Protein AF-A0A6J4VED9-F1 (afdb_monomer)

Foldseek 3Di:
DEEEEEEEAVCVVVVVDDQVVVVVVCVVCQQQQYHHPYYHYDYLDLVRLLVVVLVRLVVGQEYEYEALQALDPSSCNQVSVCVNQVWDKDADPVLVVVLQVVQVVVVHGDDPSLSSLRIDTPQWDWQDQPPDSHTWTWGDDVRHTYTYWYNPNVRSVCSVVPPVVVVCVVPDQHWAKDKDKDFDPPDDQVRLPVLLPPLCVDPAQHWDWDDDPRGIITMTMGTHSDNVRRVVRRVVSVVVSVVSRD

Radius of gyration: 21.06 Å; Cα contacts (8 Å, |Δi|>4): 491; chains: 1; bounding box: 46×34×62 Å

Mean predicted aligned error: 5.2 Å

Secondary structure (DSSP, 8-state):
-EEEEEEE-HHHHTTSS--HHHHHHHHHHHHTT-EEEEEEEE-S-HHHHHHHHHHHHHH-SEEEEES--SSSSS--HHHHHHHHHT---EE-HHHHHHHHHHHHTTT-PPPGGGGGGGEE-TTEEEE--TTSS--EEEEEETTEEEEEE-SSHHHHHHHIIIIIHHHHHHHS---EEEEEEEEESS--HHHHHHHHGGGTT-SSSEEEEEEETTEEEEEEEEEESSHHHHHHHHHHHHHHHHHHH-

Nearest PDB structures (foldseek):
  4cta-assembly1_A  TM=9.111E-01  e=9.343E-28  Thermus thermophilus HB8
  4uux-assembly1_B  TM=7.954E-01  e=1.581E-26  Thermus thermophilus HB8
  4cta-assembly1_B  TM=7.985E-01  e=1.902E-26  Thermus thermophilus HB8
  4uoc-assembly1_B  TM=8.279E-01  e=2.769E-24  Thermus thermophilus HB8
  8ron-assembly1_A  TM=7.888E-01  e=8.853E-17  Homo sapiens

pLDDT: mean 94.64, std 4.92, range [63.22, 98.75]

Organism: NCBI:txid1645740

InterPro domains:
  IPR001453 MoaB/Mog domain [PF00994] (5-169)
  IPR001453 MoaB/Mog domain [SM00852] (4-170)
  IPR001453 MoaB/Mog domain [TIGR00177] (1-162)
  IPR001453 MoaB/Mog domain [cd00885] (2-169)
  IPR036425 MoaB/Mog-like domain superfamily [G3DSA:3.40.980.10] (1-172)
  IPR036425 MoaB/Mog-like domain superfamily [SSF53218] (1-200)
  IPR041424 CinA, KH domain [PF18146] (181-239)
  IPR050101 Competence-damage inducible protein CinA [PTHR13939] (1-236)

Structure (mmCIF, N/CA/C/O backbone):
data_AF-A0A6J4VED9-F1
#
_entry.id   AF-A0A6J4VED9-F1
#
loop_
_atom_site.group_PDB
_atom_site.id
_atom_site.type_symbol
_atom_site.label_atom_id
_atom_site.label_alt_id
_atom_site.label_comp_id
_atom_site.label_asym_id
_atom_site.label_entity_id
_atom_site.label_seq_id
_atom_site.pdbx_PDB_ins_code
_atom_site.Cartn_x
_atom_site.Cartn_y
_atom_site.Cartn_z
_atom_site.occupancy
_atom_site.B_iso_or_equiv
_atom_site.auth_seq_id
_atom_site.auth_comp_id
_atom_site.auth_asym_id
_atom_site.auth_atom_id
_atom_site.pdbx_PDB_model_num
ATOM 1 N N . MET A 1 1 ? -15.381 -0.908 1.366 1.00 87.38 1 MET A N 1
ATOM 2 C CA . MET A 1 1 ? -14.257 -1.296 0.501 1.00 87.38 1 MET A CA 1
ATOM 3 C C . MET A 1 1 ? -13.221 -2.008 1.342 1.00 87.38 1 MET A C 1
ATOM 5 O O . MET A 1 1 ? -12.878 -1.489 2.404 1.00 87.38 1 MET A O 1
ATOM 9 N N . ARG A 1 2 ? -12.737 -3.143 0.846 1.00 92.19 2 ARG A N 1
ATOM 10 C CA . ARG A 1 2 ? -11.614 -3.902 1.399 1.00 92.19 2 ARG A CA 1
ATOM 11 C C . ARG A 1 2 ? -10.384 -3.716 0.515 1.00 92.19 2 ARG A C 1
ATOM 13 O O . ARG A 1 2 ? -10.502 -3.758 -0.709 1.00 92.19 2 ARG A O 1
ATOM 20 N N . ALA A 1 3 ? -9.228 -3.532 1.135 1.00 96.50 3 ALA A N 1
ATOM 21 C CA . ALA A 1 3 ? -7.941 -3.393 0.478 1.00 96.50 3 ALA A CA 1
ATOM 22 C C . ALA A 1 3 ? -6.962 -4.489 0.911 1.00 96.50 3 ALA A C 1
ATOM 24 O O . ALA A 1 3 ? -6.989 -4.932 2.059 1.00 96.50 3 ALA A O 1
ATOM 25 N N . HIS A 1 4 ? -6.062 -4.871 0.010 1.00 98.44 4 HIS A N 1
ATOM 26 C CA . HIS A 1 4 ? -4.953 -5.793 0.256 1.00 98.44 4 HIS A CA 1
ATOM 27 C C . HIS A 1 4 ? -3.653 -5.132 -0.197 1.00 98.44 4 HIS A C 1
ATOM 29 O O . HIS A 1 4 ? -3.566 -4.650 -1.325 1.00 98.44 4 HIS A O 1
ATOM 35 N N . VAL A 1 5 ? -2.632 -5.102 0.659 1.00 98.75 5 VAL A N 1
ATOM 36 C CA . VAL A 1 5 ? -1.296 -4.606 0.282 1.00 98.75 5 VAL A CA 1
ATOM 37 C C . VAL A 1 5 ? -0.362 -5.773 -0.038 1.00 98.75 5 VAL A C 1
ATOM 39 O O . VAL A 1 5 ? -0.208 -6.685 0.773 1.00 98.75 5 VAL A O 1
ATOM 42 N N . VAL A 1 6 ? 0.270 -5.743 -1.208 1.00 98.69 6 VAL A N 1
ATOM 43 C CA . VAL A 1 6 ? 1.278 -6.718 -1.640 1.00 98.69 6 VAL A CA 1
ATOM 44 C C . VAL A 1 6 ? 2.629 -6.014 -1.752 1.00 98.69 6 VAL A C 1
ATOM 46 O O . VAL A 1 6 ? 2.875 -5.244 -2.679 1.00 98.69 6 VAL A O 1
ATOM 49 N N . SER A 1 7 ? 3.509 -6.261 -0.793 1.00 98.56 7 SER A N 1
ATOM 50 C CA . SER A 1 7 ? 4.857 -5.701 -0.775 1.00 98.56 7 SER A CA 1
ATOM 51 C C . SER A 1 7 ? 5.810 -6.647 -1.495 1.00 98.56 7 SER A C 1
ATOM 53 O O . SER A 1 7 ? 5.924 -7.818 -1.133 1.00 98.56 7 SER A O 1
ATOM 55 N N . ILE A 1 8 ? 6.461 -6.145 -2.537 1.00 98.44 8 ILE A N 1
ATOM 56 C CA . ILE A 1 8 ? 7.235 -6.936 -3.491 1.00 98.44 8 ILE A CA 1
ATOM 57 C C . ILE A 1 8 ? 8.705 -6.559 -3.351 1.00 98.44 8 ILE A C 1
ATOM 59 O O . ILE A 1 8 ? 9.049 -5.382 -3.470 1.00 98.44 8 ILE A O 1
ATOM 63 N N . GLY A 1 9 ? 9.541 -7.555 -3.076 1.00 97.12 9 GLY A N 1
ATOM 64 C CA . GLY A 1 9 ? 10.989 -7.390 -2.997 1.00 97.12 9 GLY A CA 1
ATOM 65 C C . GLY A 1 9 ? 11.656 -8.520 -2.220 1.00 97.12 9 GLY A C 1
ATOM 66 O O . GLY A 1 9 ? 11.289 -8.849 -1.085 1.00 97.12 9 GLY A O 1
ATOM 67 N N . SER A 1 10 ? 12.669 -9.132 -2.816 1.00 96.38 10 SER A N 1
ATOM 68 C CA . SER A 1 10 ? 13.452 -10.212 -2.210 1.00 96.38 10 SER A CA 1
ATOM 69 C C . SER A 1 10 ? 14.212 -9.749 -0.966 1.00 96.38 10 SER A C 1
ATOM 71 O O . SER A 1 10 ? 14.438 -10.535 -0.047 1.00 96.38 10 SER A O 1
ATOM 73 N N . GLU A 1 11 ? 14.568 -8.471 -0.895 1.00 95.81 11 GLU A N 1
ATOM 74 C CA . GLU A 1 11 ? 15.202 -7.831 0.253 1.00 95.81 11 GLU A CA 1
ATOM 75 C C . GLU A 1 11 ? 14.280 -7.737 1.479 1.00 95.81 11 GLU A C 1
ATOM 77 O O . GLU A 1 11 ? 14.781 -7.756 2.607 1.00 95.81 11 GLU A O 1
ATOM 82 N N . LEU A 1 12 ? 12.953 -7.713 1.281 1.00 96.25 12 LEU A N 1
ATOM 83 C CA . LEU A 1 12 ? 11.977 -7.853 2.369 1.00 96.25 12 LEU A CA 1
ATOM 84 C C . LEU A 1 12 ? 11.997 -9.285 2.909 1.00 96.25 12 LEU A C 1
ATOM 86 O O . LEU A 1 12 ? 12.082 -9.495 4.117 1.00 96.25 12 LEU A O 1
ATOM 90 N N . MET A 1 13 ? 12.013 -10.272 2.008 1.00 96.38 13 MET A N 1
ATOM 91 C CA . MET A 1 13 ? 12.055 -11.695 2.371 1.00 96.38 13 MET A CA 1
ATOM 92 C C . MET A 1 13 ? 13.359 -12.087 3.076 1.00 96.38 13 MET A C 1
ATOM 94 O O . MET A 1 13 ? 13.371 -12.993 3.906 1.00 96.38 13 MET A O 1
ATOM 98 N N . GLN A 1 14 ? 14.454 -11.400 2.752 1.00 95.94 14 GLN A N 1
ATOM 99 C CA . GLN A 1 14 ? 15.766 -11.577 3.380 1.00 95.94 14 GLN A CA 1
ATOM 100 C C . GLN A 1 14 ? 15.915 -10.783 4.688 1.00 95.94 14 GLN A C 1
ATOM 102 O O . GLN A 1 14 ? 16.918 -10.935 5.382 1.00 95.94 14 GLN A O 1
ATOM 107 N N . GLY A 1 15 ? 14.943 -9.932 5.037 1.00 94.38 15 GLY A N 1
ATOM 108 C CA . GLY A 1 15 ? 14.996 -9.089 6.233 1.00 94.38 15 GLY A CA 1
ATOM 109 C C . GLY A 1 15 ? 16.025 -7.956 6.156 1.00 94.38 15 GLY A C 1
ATOM 110 O O . GLY A 1 15 ? 16.389 -7.393 7.186 1.00 94.38 15 GLY A O 1
ATOM 111 N N . HIS A 1 16 ? 16.505 -7.609 4.959 1.00 96.00 16 HIS A N 1
ATOM 112 C CA . HIS A 1 16 ? 17.420 -6.481 4.765 1.00 96.00 16 HIS A CA 1
ATOM 113 C C . HIS A 1 16 ? 16.708 -5.135 4.905 1.00 96.00 16 HIS A C 1
ATOM 115 O O . HIS A 1 16 ? 17.329 -4.149 5.301 1.00 96.00 16 HIS A O 1
ATOM 121 N N . LEU A 1 17 ? 15.412 -5.095 4.586 1.00 94.38 17 LEU A N 1
ATOM 122 C CA . LEU A 1 17 ? 14.571 -3.916 4.730 1.00 94.38 17 LEU A CA 1
ATOM 123 C C . LEU A 1 17 ? 13.329 -4.232 5.560 1.00 94.38 17 LEU A C 1
ATOM 125 O O . LEU A 1 17 ? 12.669 -5.252 5.375 1.00 94.38 17 LEU A O 1
ATOM 129 N N . THR A 1 18 ? 12.974 -3.295 6.434 1.00 96.06 18 THR A N 1
ATOM 130 C CA . THR A 1 18 ? 11.664 -3.271 7.082 1.00 96.06 18 THR A CA 1
ATOM 131 C C . THR A 1 18 ? 10.644 -2.651 6.135 1.00 96.06 18 THR A C 1
ATOM 133 O O . THR A 1 18 ? 10.866 -1.570 5.582 1.00 96.06 18 THR A O 1
ATOM 136 N N . ASP A 1 19 ? 9.485 -3.289 6.007 1.00 97.38 19 ASP A N 1
ATOM 137 C CA . ASP A 1 19 ? 8.390 -2.807 5.169 1.00 97.38 19 ASP A CA 1
ATOM 138 C C . ASP A 1 19 ? 7.634 -1.628 5.803 1.00 97.38 19 ASP A C 1
ATOM 140 O O . ASP A 1 19 ? 6.578 -1.739 6.434 1.00 97.38 19 ASP A O 1
ATOM 144 N N . THR A 1 20 ? 8.216 -0.448 5.629 1.00 97.44 20 THR A N 1
ATOM 145 C CA . THR A 1 20 ? 7.611 0.823 6.044 1.00 97.44 20 THR A CA 1
ATOM 146 C C . THR A 1 20 ? 6.500 1.282 5.096 1.00 97.44 20 THR A C 1
ATOM 148 O O . THR A 1 20 ? 5.634 2.063 5.497 1.00 97.44 20 THR A O 1
ATOM 151 N N . ASN A 1 21 ? 6.479 0.763 3.866 1.00 98.06 21 ASN A N 1
ATOM 152 C CA . ASN A 1 21 ? 5.495 1.096 2.844 1.00 98.06 21 ASN A CA 1
ATOM 153 C C . ASN A 1 21 ? 4.110 0.567 3.209 1.00 98.06 21 ASN A C 1
ATOM 155 O O . ASN A 1 21 ? 3.149 1.341 3.211 1.00 98.06 21 ASN A O 1
ATOM 159 N N . ALA A 1 22 ? 4.010 -0.709 3.591 1.00 98.00 22 ALA A N 1
ATOM 160 C CA . ALA A 1 22 ? 2.752 -1.290 4.048 1.00 98.00 22 ALA A CA 1
ATOM 161 C C . ALA A 1 22 ? 2.218 -0.581 5.298 1.00 98.00 22 ALA A C 1
ATOM 163 O O . ALA A 1 22 ? 1.025 -0.299 5.385 1.00 98.00 22 ALA A O 1
ATOM 164 N N . THR A 1 23 ? 3.106 -0.213 6.230 1.00 96.69 23 THR A N 1
ATOM 165 C CA . THR A 1 23 ? 2.726 0.543 7.435 1.00 96.69 23 THR A CA 1
ATOM 166 C C . THR A 1 23 ? 2.139 1.911 7.081 1.00 96.69 23 THR A C 1
ATOM 168 O O . THR A 1 23 ? 1.092 2.292 7.607 1.00 96.69 23 THR A O 1
ATOM 171 N N . TYR A 1 24 ? 2.780 2.648 6.168 1.00 97.69 24 TYR A N 1
ATOM 172 C CA . TYR A 1 24 ? 2.256 3.922 5.677 1.00 97.69 24 TYR A CA 1
ATOM 173 C C . TYR A 1 24 ? 0.888 3.741 5.009 1.00 97.69 24 TYR A C 1
ATOM 175 O O . TYR A 1 24 ? -0.062 4.442 5.357 1.00 97.69 24 TYR A O 1
ATOM 183 N N . LEU A 1 25 ? 0.762 2.775 4.094 1.00 98.00 25 LEU A N 1
ATOM 184 C CA . LEU A 1 25 ? -0.489 2.514 3.382 1.00 98.00 25 LEU A CA 1
ATOM 185 C C . LEU A 1 25 ? -1.618 2.116 4.332 1.00 98.00 25 LEU A C 1
ATOM 187 O O . LEU A 1 25 ? -2.716 2.639 4.189 1.00 98.00 25 LEU A O 1
ATOM 191 N N . ALA A 1 26 ? -1.354 1.288 5.344 1.00 96.00 26 ALA A N 1
ATOM 192 C CA . ALA A 1 26 ? -2.339 0.936 6.364 1.00 96.00 26 ALA A CA 1
ATOM 193 C C . ALA A 1 26 ? -2.917 2.180 7.055 1.00 96.00 26 ALA A C 1
ATOM 195 O O . ALA A 1 26 ? -4.135 2.329 7.153 1.00 96.00 26 ALA A O 1
ATOM 196 N N . GLN A 1 27 ? -2.055 3.118 7.460 1.00 91.56 27 GLN A N 1
ATOM 197 C CA . GLN A 1 27 ? -2.491 4.378 8.070 1.00 91.56 27 GLN A CA 1
ATOM 198 C C . GLN A 1 27 ? -3.322 5.223 7.100 1.00 91.56 27 GLN A C 1
ATOM 200 O O . GLN A 1 27 ? -4.354 5.774 7.485 1.00 91.56 27 GLN A O 1
ATOM 205 N N . GLN A 1 28 ? -2.888 5.321 5.839 1.00 94.31 28 GLN A N 1
ATOM 206 C CA . GLN A 1 28 ? -3.611 6.093 4.829 1.00 94.31 28 GLN A CA 1
ATOM 207 C C . GLN A 1 28 ? -4.976 5.479 4.505 1.00 94.31 28 GLN A C 1
ATOM 209 O O . GLN A 1 28 ? -5.952 6.210 4.395 1.00 94.31 28 GLN A O 1
ATOM 214 N N . LEU A 1 29 ? -5.065 4.156 4.377 1.00 92.94 29 LEU A N 1
ATOM 215 C CA . LEU A 1 29 ? -6.308 3.446 4.073 1.00 92.94 29 LEU A CA 1
ATOM 216 C C . LEU A 1 29 ? -7.335 3.620 5.193 1.00 92.94 29 LEU A C 1
ATOM 218 O O . LEU A 1 29 ? -8.469 4.019 4.921 1.00 92.94 29 LEU A O 1
ATOM 222 N N . VAL A 1 30 ? -6.916 3.431 6.449 1.00 87.25 30 VAL A N 1
ATOM 223 C CA . VAL A 1 30 ? -7.780 3.643 7.621 1.00 87.25 30 VAL A CA 1
ATOM 224 C C . VAL A 1 30 ? -8.299 5.079 7.660 1.00 87.25 30 VAL A C 1
ATOM 226 O O . VAL A 1 30 ? -9.498 5.283 7.836 1.00 87.25 30 VAL A O 1
ATOM 229 N N . ALA A 1 31 ? -7.437 6.070 7.405 1.00 85.75 31 ALA A N 1
ATOM 230 C CA . ALA A 1 31 ? -7.828 7.481 7.348 1.00 85.75 31 ALA A CA 1
ATOM 231 C C . ALA A 1 31 ? -8.819 7.806 6.214 1.00 85.75 31 ALA A C 1
ATOM 233 O O . ALA A 1 31 ? -9.441 8.865 6.224 1.00 85.75 31 ALA A O 1
ATOM 234 N N . GLN A 1 32 ? -8.965 6.914 5.235 1.00 86.12 32 GLN A N 1
ATOM 235 C CA . GLN A 1 32 ? -9.903 7.035 4.119 1.00 86.12 32 GLN A CA 1
ATOM 236 C C . GLN A 1 32 ? -11.123 6.116 4.274 1.00 86.12 32 GLN A C 1
ATOM 238 O O . GLN A 1 32 ? -11.908 5.986 3.334 1.00 86.12 32 GLN A O 1
ATOM 243 N N . GLY A 1 33 ? -11.281 5.462 5.432 1.00 84.69 33 GLY A N 1
ATOM 244 C CA . GLY A 1 33 ? -12.371 4.521 5.688 1.00 84.69 33 GLY A CA 1
ATOM 245 C C . GLY A 1 33 ? -12.317 3.273 4.803 1.00 84.69 33 GLY A C 1
ATOM 246 O O . GLY A 1 33 ? -13.359 2.676 4.513 1.00 84.69 33 GLY A O 1
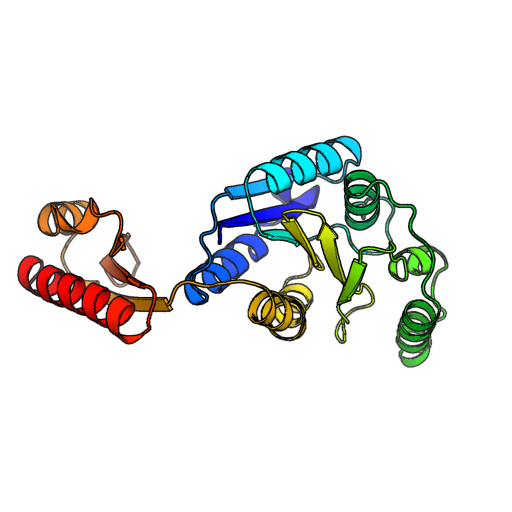ATOM 247 N N . ILE A 1 34 ? -11.117 2.907 4.343 1.00 89.62 34 ILE A N 1
ATOM 248 C CA . ILE A 1 34 ? -10.847 1.687 3.585 1.00 89.62 34 ILE A CA 1
ATOM 249 C C . ILE A 1 34 ? -10.275 0.652 4.553 1.00 89.62 34 ILE A C 1
ATOM 251 O O . ILE A 1 34 ? -9.280 0.898 5.234 1.00 89.62 34 ILE A O 1
ATOM 255 N N . GLU A 1 35 ? -10.915 -0.510 4.617 1.00 89.94 35 GLU A N 1
ATOM 256 C CA . GLU A 1 35 ? -10.494 -1.600 5.491 1.00 89.94 35 GLU A CA 1
ATOM 257 C C . GLU A 1 35 ? -9.330 -2.356 4.850 1.00 89.94 35 GLU A C 1
ATOM 259 O O . GLU A 1 35 ? -9.499 -2.978 3.805 1.00 89.94 35 GLU A O 1
ATOM 264 N N . LEU A 1 36 ? -8.147 -2.315 5.460 1.00 94.38 36 LEU A N 1
ATOM 265 C CA . LEU A 1 36 ? -7.025 -3.155 5.049 1.00 94.38 36 LEU A CA 1
ATOM 266 C C . LEU A 1 36 ? -7.202 -4.554 5.649 1.00 94.38 36 LEU A C 1
ATOM 268 O O . LEU A 1 36 ? -7.035 -4.724 6.854 1.00 94.38 36 LEU A O 1
ATOM 272 N N . VAL A 1 37 ? -7.526 -5.542 4.815 1.00 95.38 37 VAL A N 1
ATOM 273 C CA . VAL A 1 37 ? -7.819 -6.909 5.279 1.00 95.38 37 VAL A CA 1
ATOM 274 C C . VAL A 1 37 ? -6.575 -7.781 5.384 1.00 95.38 37 VAL A C 1
ATOM 276 O O . VAL A 1 37 ? -6.533 -8.694 6.204 1.00 95.38 37 VAL A O 1
ATOM 279 N N . GLN A 1 38 ? -5.555 -7.509 4.567 1.00 97.69 38 GLN A N 1
ATOM 280 C CA . GLN A 1 38 ? -4.338 -8.310 4.542 1.00 97.69 38 GLN A CA 1
ATOM 281 C C . GLN A 1 38 ? -3.148 -7.525 3.982 1.00 97.69 38 GLN A C 1
ATOM 283 O O . GLN A 1 38 ? -3.281 -6.701 3.075 1.00 97.69 38 GLN A O 1
ATOM 288 N N . VAL A 1 39 ? -1.966 -7.830 4.519 1.00 98.31 39 VAL A N 1
ATOM 289 C CA . VAL A 1 39 ? -0.668 -7.464 3.947 1.00 98.31 39 VAL A CA 1
ATOM 290 C C . VAL A 1 39 ? 0.060 -8.754 3.585 1.00 98.31 39 VAL A C 1
ATOM 292 O O . VAL A 1 39 ? 0.029 -9.724 4.342 1.00 98.31 39 VAL A O 1
ATOM 295 N N . THR A 1 40 ? 0.694 -8.810 2.419 1.00 98.12 40 THR A N 1
ATOM 296 C CA . THR A 1 40 ? 1.469 -9.974 1.972 1.00 98.12 40 THR A CA 1
ATOM 297 C C . THR A 1 40 ? 2.805 -9.516 1.420 1.00 98.12 40 THR A C 1
ATOM 299 O O . THR A 1 40 ? 2.845 -8.626 0.580 1.00 98.12 40 THR A O 1
ATOM 302 N N . GLN A 1 41 ? 3.889 -10.128 1.891 1.00 98.25 41 GLN A N 1
ATOM 303 C CA . GLN A 1 41 ? 5.232 -9.907 1.361 1.00 98.25 41 G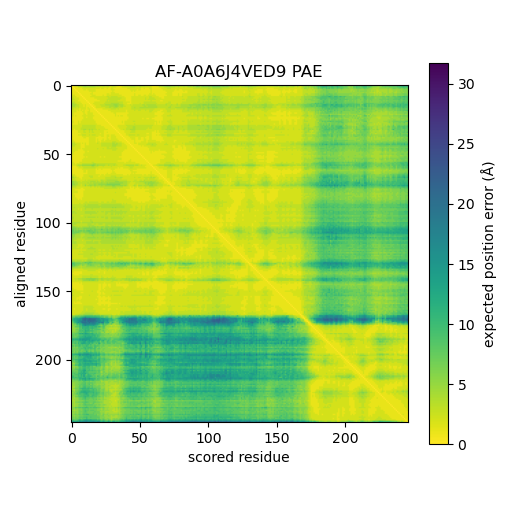LN A CA 1
ATOM 304 C C . GLN A 1 41 ? 5.596 -11.045 0.413 1.00 98.25 41 GLN A C 1
ATOM 306 O O . GLN A 1 41 ? 5.356 -12.213 0.730 1.00 98.25 41 GLN A O 1
ATOM 311 N N . VAL A 1 42 ? 6.140 -10.706 -0.751 1.00 97.81 42 VAL A N 1
ATOM 312 C CA . VAL A 1 42 ? 6.488 -11.670 -1.800 1.00 97.81 42 VAL A CA 1
ATOM 313 C C . VAL A 1 42 ? 7.840 -11.289 -2.395 1.00 97.81 42 VAL A C 1
ATOM 315 O O . VAL A 1 42 ? 8.105 -10.117 -2.646 1.00 97.81 42 VAL A O 1
ATOM 318 N N . GLY A 1 43 ? 8.708 -12.280 -2.604 1.00 96.69 43 GLY A N 1
ATOM 319 C CA . GLY A 1 43 ? 9.977 -12.077 -3.309 1.00 96.69 43 GLY A CA 1
ATOM 320 C C . GLY A 1 43 ? 9.793 -11.934 -4.822 1.00 96.69 43 GLY A C 1
ATOM 321 O O . GLY A 1 43 ? 8.714 -12.207 -5.350 1.00 96.69 43 GLY A O 1
ATOM 322 N N . ASP A 1 44 ? 10.867 -11.564 -5.513 1.00 95.50 44 ASP A N 1
ATOM 323 C CA . ASP A 1 44 ? 10.870 -11.284 -6.955 1.00 95.50 44 ASP A CA 1
ATOM 324 C C . ASP A 1 44 ? 10.884 -12.576 -7.781 1.00 95.50 44 ASP A C 1
ATOM 326 O O . ASP A 1 44 ? 11.902 -13.010 -8.316 1.00 95.50 44 ASP A O 1
ATOM 330 N N . ASP A 1 45 ? 9.729 -13.230 -7.839 1.00 97.75 45 ASP A N 1
ATOM 331 C CA . ASP A 1 45 ? 9.497 -14.441 -8.617 1.00 97.75 45 ASP A CA 1
ATOM 332 C C . ASP A 1 45 ? 8.141 -14.336 -9.315 1.00 97.75 45 ASP A C 1
ATOM 334 O O . ASP A 1 45 ? 7.110 -14.128 -8.671 1.00 97.75 45 ASP A O 1
ATOM 338 N N . GLN A 1 46 ? 8.147 -14.469 -10.640 1.00 97.94 46 GLN A N 1
ATOM 339 C CA . GLN A 1 46 ? 6.977 -14.211 -11.476 1.00 97.94 46 GLN A CA 1
ATOM 340 C C . GLN A 1 46 ? 5.764 -15.061 -11.072 1.00 97.94 46 GLN A C 1
ATOM 342 O O . GLN A 1 46 ? 4.661 -14.532 -10.927 1.00 97.94 46 GLN A O 1
ATOM 347 N N . ASP A 1 47 ? 5.952 -16.364 -10.862 1.00 98.19 47 ASP A N 1
ATOM 348 C CA . ASP A 1 47 ? 4.849 -17.281 -10.563 1.00 98.19 47 ASP A CA 1
ATOM 349 C C . ASP A 1 47 ? 4.265 -17.004 -9.174 1.00 98.19 47 ASP A C 1
ATOM 351 O O . ASP A 1 47 ? 3.040 -16.979 -8.996 1.00 98.19 47 ASP A O 1
ATOM 355 N N . ARG A 1 48 ? 5.128 -16.723 -8.188 1.00 98.12 48 ARG A N 1
ATOM 356 C CA . ARG A 1 48 ? 4.694 -16.328 -6.839 1.00 98.12 48 ARG A CA 1
ATOM 357 C C . ARG A 1 48 ? 3.942 -15.004 -6.850 1.00 98.12 48 ARG A C 1
ATOM 359 O O . ARG A 1 48 ? 2.922 -14.896 -6.168 1.00 98.12 48 ARG A O 1
ATOM 366 N N . LEU A 1 49 ? 4.412 -14.022 -7.619 1.00 98.50 49 LEU A N 1
ATOM 367 C CA . LEU A 1 49 ? 3.741 -12.730 -7.747 1.00 98.50 49 LEU A CA 1
ATOM 368 C C . LEU A 1 49 ? 2.362 -12.886 -8.382 1.00 98.50 49 LEU A C 1
ATOM 370 O O . LEU A 1 49 ? 1.382 -12.398 -7.823 1.00 98.50 49 LEU A O 1
ATOM 374 N N . VAL A 1 50 ? 2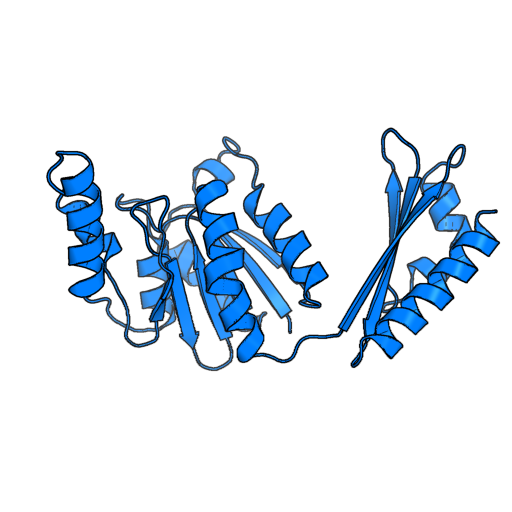.248 -13.624 -9.488 1.00 98.75 50 VAL A N 1
ATOM 375 C CA . VAL A 1 50 ? 0.948 -13.888 -10.127 1.00 98.75 50 VAL A CA 1
ATOM 376 C C . VAL A 1 50 ? -0.009 -14.581 -9.156 1.00 98.75 50 VAL A C 1
ATOM 378 O O . VAL A 1 50 ? -1.160 -14.159 -9.034 1.00 98.75 50 VAL A O 1
ATOM 381 N N . ALA A 1 51 ? 0.451 -15.604 -8.431 1.00 98.56 51 ALA A N 1
ATOM 382 C CA . ALA A 1 51 ? -0.376 -16.307 -7.452 1.00 98.56 51 ALA A CA 1
ATOM 383 C C . ALA A 1 51 ? -0.854 -15.376 -6.321 1.00 98.56 51 ALA A C 1
ATOM 385 O O . ALA A 1 51 ? -2.042 -15.365 -5.992 1.00 98.56 51 ALA A O 1
ATOM 386 N N . ALA A 1 52 ? 0.045 -14.558 -5.767 1.00 98.38 52 ALA A N 1
ATOM 387 C CA . ALA A 1 52 ? -0.284 -13.614 -4.702 1.00 98.38 52 ALA A CA 1
ATOM 388 C C . ALA A 1 52 ? -1.268 -12.530 -5.164 1.00 98.38 52 ALA A C 1
ATOM 390 O O . ALA A 1 52 ? -2.209 -12.211 -4.440 1.00 98.38 52 ALA A O 1
ATOM 391 N N . LEU A 1 53 ? -1.090 -11.992 -6.374 1.00 98.56 53 LEU A N 1
ATOM 392 C CA . LEU A 1 53 ? -1.975 -10.968 -6.932 1.00 98.56 53 LEU A CA 1
ATOM 393 C C . LEU A 1 53 ? -3.370 -11.514 -7.249 1.00 98.56 53 LEU A C 1
ATOM 395 O O . LEU A 1 53 ? -4.355 -10.828 -6.979 1.00 98.56 53 LEU A O 1
ATOM 399 N N . ARG A 1 54 ? -3.481 -12.750 -7.761 1.00 98.38 54 ARG A N 1
ATOM 400 C CA . ARG A 1 54 ? -4.788 -13.408 -7.953 1.00 98.38 54 ARG A CA 1
ATOM 401 C C . ARG A 1 54 ? -5.509 -13.598 -6.621 1.00 98.38 54 ARG A C 1
ATOM 403 O O . ARG A 1 54 ? -6.649 -13.167 -6.490 1.00 98.38 54 ARG A O 1
ATOM 410 N N . ALA A 1 55 ? -4.820 -14.151 -5.623 1.00 97.94 55 ALA A N 1
ATOM 411 C CA . ALA A 1 55 ? -5.390 -14.350 -4.292 1.00 97.94 55 ALA A CA 1
ATOM 412 C C . ALA A 1 55 ? -5.793 -13.022 -3.623 1.00 97.94 55 ALA A C 1
ATOM 414 O O . ALA A 1 55 ? -6.834 -12.947 -2.971 1.00 97.94 55 ALA A O 1
ATOM 415 N N . ALA A 1 56 ? -5.002 -11.960 -3.796 1.00 98.19 56 ALA A N 1
ATOM 416 C CA . ALA A 1 56 ? -5.353 -10.629 -3.308 1.00 98.19 56 ALA A CA 1
ATOM 417 C C . ALA A 1 56 ? -6.602 -10.079 -4.015 1.00 98.19 56 ALA A C 1
ATOM 419 O O . ALA A 1 56 ? -7.489 -9.532 -3.359 1.00 98.19 56 ALA A O 1
ATOM 420 N N . GLY A 1 57 ? -6.703 -10.279 -5.333 1.00 9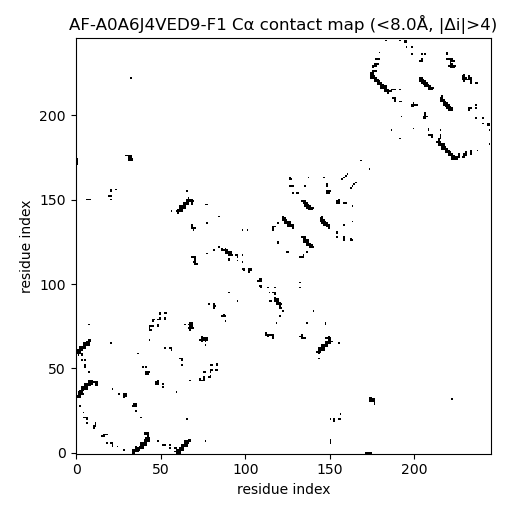7.06 57 GLY A N 1
ATOM 421 C CA . GLY A 1 57 ? -7.850 -9.847 -6.129 1.00 97.06 57 GLY A CA 1
ATOM 422 C C . GLY A 1 57 ? -9.162 -10.542 -5.765 1.00 97.06 57 GLY A C 1
ATOM 423 O O . GLY A 1 57 ? -10.214 -9.915 -5.769 1.00 97.06 57 GLY A O 1
ATOM 424 N N . GLU A 1 58 ? -9.108 -11.812 -5.368 1.00 95.94 58 GLU A N 1
ATOM 425 C CA . GLU A 1 58 ? -10.288 -12.553 -4.900 1.00 95.94 58 GLU A CA 1
ATOM 426 C C . GLU A 1 58 ? -10.818 -12.044 -3.546 1.00 95.94 58 GLU A C 1
ATOM 428 O O . GLU A 1 58 ? -12.013 -12.150 -3.257 1.00 95.94 58 GLU A O 1
ATOM 433 N N . ASN A 1 59 ? -9.942 -11.480 -2.709 1.00 93.50 59 ASN A N 1
ATOM 434 C CA . ASN A 1 59 ? -10.260 -11.120 -1.325 1.00 93.50 59 ASN A CA 1
ATOM 435 C C . ASN A 1 59 ? -10.495 -9.617 -1.101 1.00 93.50 59 ASN A C 1
ATOM 437 O O . ASN A 1 59 ? -11.021 -9.239 -0.047 1.00 93.50 59 ASN A O 1
ATOM 441 N N . ALA A 1 60 ? -10.148 -8.762 -2.066 1.00 95.69 60 ALA A N 1
ATOM 442 C CA . ALA A 1 60 ? -10.215 -7.312 -1.925 1.00 95.69 60 ALA A CA 1
ATOM 443 C C . ALA A 1 60 ? -10.717 -6.599 -3.190 1.00 95.69 60 ALA A C 1
ATOM 445 O O . ALA A 1 60 ? -10.470 -7.017 -4.319 1.00 95.69 60 ALA A O 1
ATOM 446 N N . ASP A 1 61 ? -11.376 -5.459 -2.973 1.00 94.88 61 ASP A N 1
ATOM 447 C CA . ASP A 1 61 ? -11.839 -4.571 -4.047 1.00 94.88 61 ASP A CA 1
ATOM 448 C C . ASP A 1 61 ? -10.675 -3.710 -4.589 1.00 94.88 61 ASP A C 1
ATOM 450 O O . ASP A 1 61 ? -10.716 -3.203 -5.712 1.00 94.88 61 ASP A O 1
ATOM 454 N N . LEU A 1 62 ? -9.631 -3.531 -3.771 1.00 97.19 62 LEU A N 1
ATOM 455 C CA . LEU A 1 62 ? -8.438 -2.740 -4.055 1.00 97.19 62 LEU A CA 1
ATOM 456 C C . LEU A 1 62 ? -7.175 -3.518 -3.662 1.00 97.19 62 LEU A C 1
ATOM 458 O O . LEU A 1 62 ? -6.980 -3.845 -2.495 1.00 97.19 62 LEU A O 1
ATOM 462 N N . VAL A 1 63 ? -6.273 -3.752 -4.608 1.00 98.50 63 VAL A N 1
ATOM 463 C CA . VAL A 1 63 ? -4.962 -4.363 -4.359 1.00 98.50 63 VAL A CA 1
ATOM 464 C C . VAL A 1 63 ? -3.875 -3.327 -4.615 1.00 98.50 63 VAL A C 1
ATOM 466 O O . VAL A 1 63 ? -3.818 -2.731 -5.687 1.00 98.50 63 VAL A O 1
ATOM 469 N N . ILE A 1 64 ? -3.008 -3.092 -3.635 1.00 98.69 64 ILE A N 1
ATOM 470 C CA . ILE A 1 64 ? -1.931 -2.102 -3.727 1.00 98.69 64 ILE A CA 1
ATOM 471 C C . ILE A 1 64 ? -0.592 -2.822 -3.668 1.00 98.69 64 ILE A C 1
ATOM 473 O O . ILE A 1 64 ? -0.242 -3.406 -2.648 1.00 98.69 64 ILE A O 1
ATOM 477 N N . CYS A 1 65 ? 0.167 -2.749 -4.749 1.00 98.69 65 CYS A N 1
ATOM 478 C CA . CYS A 1 65 ? 1.495 -3.320 -4.880 1.00 98.69 65 CYS A CA 1
ATOM 479 C C . CYS A 1 65 ? 2.560 -2.242 -4.657 1.00 98.69 65 CYS A C 1
ATOM 481 O O . CYS A 1 65 ? 2.484 -1.159 -5.247 1.00 98.69 65 CYS A O 1
ATOM 483 N N . THR A 1 66 ? 3.585 -2.540 -3.859 1.00 97.81 66 THR A N 1
ATOM 484 C CA . THR A 1 66 ? 4.755 -1.657 -3.710 1.00 97.81 66 THR A CA 1
ATOM 485 C C . THR A 1 66 ? 6.035 -2.422 -3.997 1.00 97.81 66 THR A C 1
ATOM 487 O O . THR A 1 66 ? 6.295 -3.407 -3.312 1.00 97.81 66 THR A O 1
ATOM 490 N N . GLY A 1 67 ? 6.835 -1.949 -4.954 1.00 97.12 67 GLY A N 1
ATOM 491 C CA . GLY A 1 67 ? 8.066 -2.620 -5.390 1.00 97.12 67 GLY A CA 1
ATOM 492 C C . GLY A 1 67 ? 7.945 -3.275 -6.767 1.00 97.12 67 GLY A C 1
ATOM 493 O O . GLY A 1 67 ? 6.858 -3.334 -7.345 1.00 97.12 67 GLY A O 1
ATOM 494 N N . GLY A 1 68 ? 9.082 -3.694 -7.323 1.00 96.25 68 GLY A N 1
ATOM 495 C CA . GLY A 1 68 ? 9.168 -4.437 -8.586 1.00 96.25 68 GLY A CA 1
ATOM 496 C C . GLY A 1 68 ? 8.724 -3.686 -9.854 1.00 96.25 68 GLY A C 1
ATOM 497 O O . GLY A 1 68 ? 8.275 -4.306 -10.813 1.00 96.25 68 GLY A O 1
ATOM 498 N N . VAL A 1 69 ? 8.770 -2.347 -9.868 1.00 96.88 69 VAL A N 1
ATOM 499 C CA . VAL A 1 69 ? 8.386 -1.507 -11.034 1.00 96.88 69 VAL A CA 1
ATOM 500 C C . VAL A 1 69 ? 9.569 -0.753 -11.653 1.00 96.88 69 VAL A C 1
ATOM 502 O O . VAL A 1 69 ? 9.389 0.121 -12.514 1.00 96.88 69 VAL A O 1
ATOM 505 N N . GLY A 1 70 ? 10.787 -1.020 -11.203 1.00 95.06 70 GLY A N 1
ATOM 506 C CA . GLY A 1 70 ? 11.991 -0.471 -11.805 1.00 95.06 70 GLY A CA 1
ATOM 507 C C . GLY A 1 70 ? 12.328 -1.115 -13.166 1.00 95.06 70 GLY A C 1
ATOM 508 O O . GLY A 1 70 ? 11.456 -1.682 -13.835 1.00 95.06 70 GLY A O 1
ATOM 509 N N . PRO A 1 71 ? 13.567 -0.914 -13.646 1.00 93.69 71 PRO A N 1
ATOM 510 C CA . PRO A 1 71 ? 14.029 -1.392 -14.943 1.00 93.69 71 PRO A CA 1
ATOM 511 C C . PRO A 1 71 ? 14.848 -2.696 -14.884 1.00 93.69 71 PRO A C 1
ATOM 513 O O . PRO A 1 71 ? 15.424 -3.063 -15.910 1.00 93.69 71 PRO A O 1
ATOM 516 N N . THR A 1 72 ? 15.028 -3.331 -13.722 1.00 93.56 72 THR A N 1
ATOM 517 C CA . THR A 1 72 ? 15.888 -4.520 -13.594 1.00 93.56 72 THR A CA 1
ATOM 518 C C . THR A 1 72 ? 15.132 -5.819 -13.898 1.00 93.56 72 THR A C 1
ATOM 520 O O . THR A 1 72 ? 13.929 -5.816 -14.176 1.00 93.56 72 THR A O 1
ATOM 523 N N . GLU A 1 73 ? 15.862 -6.936 -13.969 1.00 89.94 73 GLU A N 1
ATOM 524 C CA . GLU A 1 73 ? 15.289 -8.249 -14.312 1.00 89.94 73 GLU A CA 1
ATOM 525 C C . GLU A 1 73 ? 14.387 -8.799 -13.201 1.00 89.94 73 GLU A C 1
ATOM 527 O O . GLU A 1 73 ? 13.403 -9.472 -13.488 1.00 89.94 73 GLU A O 1
ATOM 532 N N . ASP A 1 74 ? 14.691 -8.460 -11.952 1.00 92.19 74 ASP A N 1
ATOM 533 C CA . ASP A 1 74 ? 13.902 -8.761 -10.757 1.00 92.19 74 ASP A CA 1
ATOM 534 C C . ASP A 1 74 ? 12.691 -7.823 -10.575 1.00 92.19 74 ASP A C 1
ATOM 536 O O . ASP A 1 74 ? 11.783 -8.134 -9.813 1.00 92.19 74 ASP A O 1
ATOM 540 N N . 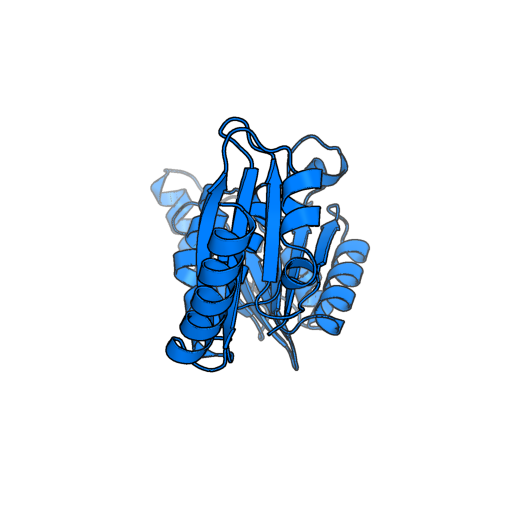ASP A 1 75 ? 12.583 -6.721 -11.325 1.00 96.19 75 ASP A N 1
ATOM 541 C CA . ASP A 1 75 ? 11.410 -5.838 -11.274 1.00 96.19 75 ASP A CA 1
ATOM 542 C C . ASP A 1 75 ? 10.197 -6.423 -12.029 1.00 96.19 75 ASP A C 1
ATOM 544 O O . ASP A 1 75 ? 9.883 -5.993 -13.137 1.00 96.19 75 ASP A O 1
ATOM 548 N N . LEU A 1 76 ? 9.505 -7.407 -11.455 1.00 97.56 76 LEU A N 1
ATOM 549 C CA . LEU A 1 76 ? 8.506 -8.233 -12.160 1.00 97.56 76 LEU A CA 1
ATOM 550 C C . LEU A 1 76 ? 7.032 -7.824 -11.955 1.00 97.56 76 LEU A C 1
ATOM 552 O O . LEU A 1 76 ? 6.120 -8.498 -12.437 1.00 97.56 76 LEU A O 1
ATOM 556 N N . THR A 1 77 ? 6.743 -6.726 -11.253 1.00 98.31 77 THR A N 1
ATOM 557 C CA . THR A 1 77 ? 5.362 -6.367 -10.873 1.00 98.31 77 THR A CA 1
ATOM 558 C C . THR A 1 77 ? 4.465 -6.076 -12.080 1.00 98.31 77 THR A C 1
ATOM 560 O O . THR A 1 77 ? 3.289 -6.450 -12.074 1.00 98.31 77 THR A O 1
ATOM 563 N N . ARG A 1 78 ? 4.990 -5.422 -13.129 1.00 97.88 78 ARG A N 1
ATOM 564 C CA . ARG A 1 78 ? 4.205 -5.118 -14.345 1.00 97.88 78 ARG A CA 1
ATOM 565 C C . ARG A 1 78 ? 3.877 -6.390 -15.118 1.00 97.88 78 ARG A C 1
ATOM 567 O O . ARG A 1 78 ? 2.743 -6.564 -15.555 1.00 97.88 78 ARG A O 1
ATOM 574 N N . GLU A 1 79 ? 4.843 -7.289 -15.247 1.00 98.12 79 GLU A N 1
ATOM 575 C CA . GLU A 1 79 ? 4.674 -8.595 -15.875 1.00 98.12 79 GLU A CA 1
ATOM 576 C C . GLU A 1 79 ? 3.665 -9.456 -15.124 1.00 98.12 79 GLU A C 1
ATOM 578 O O . GLU A 1 79 ? 2.794 -10.071 -15.742 1.00 98.12 79 GLU A O 1
ATOM 583 N N . ALA A 1 80 ? 3.751 -9.495 -13.795 1.00 98.56 80 ALA A N 1
ATOM 584 C CA . ALA A 1 80 ? 2.803 -10.228 -12.968 1.00 98.56 80 ALA A CA 1
ATOM 585 C C . ALA A 1 80 ? 1.377 -9.679 -13.130 1.00 98.56 80 ALA A C 1
ATOM 587 O O . ALA A 1 80 ? 0.447 -10.455 -13.352 1.00 98.56 80 ALA A O 1
ATOM 588 N N . LEU A 1 81 ? 1.194 -8.353 -13.110 1.00 98.50 81 LEU A N 1
ATOM 589 C CA . LEU A 1 81 ? -0.116 -7.735 -13.349 1.00 98.50 81 LEU A CA 1
ATOM 590 C C . LEU A 1 81 ? -0.643 -7.983 -14.765 1.00 98.50 81 LEU A C 1
ATOM 592 O O . LEU A 1 81 ? -1.824 -8.287 -14.923 1.00 98.50 81 LEU A O 1
ATOM 596 N N . ALA A 1 82 ? 0.216 -7.914 -15.782 1.00 98.56 82 ALA A N 1
ATOM 597 C CA . ALA A 1 82 ? -0.149 -8.244 -17.156 1.00 98.56 82 ALA A CA 1
ATOM 598 C C . ALA A 1 82 ? -0.647 -9.696 -17.275 1.00 98.56 82 ALA A C 1
ATOM 600 O O . ALA A 1 82 ? -1.695 -9.955 -17.869 1.00 98.56 82 ALA A O 1
ATOM 601 N N . ALA A 1 83 ? 0.037 -10.639 -16.621 1.00 98.62 83 ALA A N 1
ATOM 602 C CA . ALA A 1 83 ? -0.378 -12.039 -16.569 1.00 98.62 83 ALA A CA 1
ATOM 603 C C . ALA A 1 83 ? -1.690 -12.250 -15.787 1.00 98.62 83 ALA A C 1
ATOM 605 O O . ALA A 1 83 ? -2.506 -13.094 -16.169 1.00 98.62 83 ALA A O 1
ATOM 606 N N . VAL A 1 84 ? -1.926 -11.490 -14.711 1.00 98.38 84 VAL A N 1
ATOM 607 C CA . VAL A 1 84 ? -3.203 -11.500 -13.973 1.00 98.38 84 VAL A CA 1
ATOM 608 C C . VAL A 1 84 ? -4.345 -11.007 -14.859 1.00 98.38 84 VAL A C 1
ATOM 610 O O . VAL A 1 84 ? -5.382 -11.671 -14.913 1.00 98.38 84 VAL A O 1
ATOM 613 N N . ALA A 1 85 ? -4.126 -9.907 -15.583 1.00 98.19 85 ALA A N 1
ATOM 614 C CA . ALA A 1 85 ? -5.081 -9.322 -16.521 1.00 98.19 85 ALA A CA 1
ATOM 615 C C . ALA A 1 85 ? -5.311 -10.191 -17.771 1.00 98.19 85 ALA A C 1
ATOM 617 O O . ALA A 1 85 ? -6.353 -10.083 -18.411 1.00 98.19 85 ALA A O 1
ATOM 618 N N . GLY A 1 86 ? -4.362 -11.069 -18.115 1.00 98.19 86 GLY A N 1
ATOM 619 C CA . GLY A 1 86 ? -4.384 -11.805 -19.381 1.00 98.19 86 GLY A CA 1
ATOM 620 C C . GLY A 1 86 ? -4.093 -10.901 -20.583 1.00 98.19 86 GLY A C 1
ATOM 621 O O . GLY A 1 86 ? -4.568 -11.161 -21.686 1.00 98.19 86 GLY A O 1
ATOM 622 N N . GLU A 1 87 ? -3.329 -9.832 -20.366 1.00 98.50 87 GLU A N 1
ATOM 623 C CA . GLU A 1 87 ? -3.041 -8.790 -21.348 1.00 98.50 87 GLU A CA 1
ATOM 624 C C . GLU A 1 87 ? -1.543 -8.741 -21.662 1.00 98.50 87 GLU A C 1
ATOM 626 O O . GLU A 1 87 ? -0.700 -9.058 -20.826 1.00 98.50 87 GLU A O 1
ATOM 631 N N . THR A 1 88 ? -1.188 -8.347 -22.887 1.00 97.81 88 THR A N 1
ATOM 632 C CA . THR A 1 88 ? 0.217 -8.193 -23.293 1.00 97.81 88 THR A CA 1
ATOM 633 C C . THR A 1 88 ? 0.633 -6.727 -23.183 1.00 97.81 88 THR A C 1
ATOM 635 O O . THR A 1 88 ? -0.043 -5.877 -23.767 1.00 97.81 88 THR A O 1
ATOM 638 N N . PRO A 1 89 ? 1.725 -6.405 -22.468 1.00 97.31 89 PRO A N 1
ATOM 639 C CA . PRO A 1 89 ? 2.201 -5.036 -22.358 1.00 97.31 89 PRO A CA 1
ATOM 640 C C . PRO A 1 89 ? 2.802 -4.548 -23.678 1.00 97.31 89 PRO A C 1
ATOM 642 O O . PRO A 1 89 ? 3.514 -5.278 -24.370 1.00 97.31 89 PRO A O 1
ATOM 645 N N . THR A 1 90 ? 2.566 -3.280 -23.992 1.00 97.81 90 THR A N 1
ATOM 646 C CA . THR A 1 90 ? 3.200 -2.570 -25.109 1.00 97.81 90 THR A CA 1
ATOM 647 C C . THR A 1 90 ? 3.866 -1.297 -24.614 1.00 97.81 90 THR A C 1
ATOM 649 O O . THR A 1 90 ? 3.468 -0.742 -23.592 1.00 97.81 90 THR A O 1
ATOM 652 N N . VAL A 1 91 ? 4.883 -0.825 -25.334 1.00 98.00 91 VAL A N 1
ATOM 653 C CA . VAL A 1 91 ? 5.547 0.445 -25.018 1.00 98.00 91 VAL A CA 1
ATOM 654 C C . VAL A 1 91 ? 4.611 1.604 -25.347 1.00 98.00 91 VAL A C 1
ATOM 656 O O . VAL A 1 91 ? 4.194 1.759 -26.493 1.00 98.00 91 VAL A O 1
ATOM 659 N N . ASP A 1 92 ? 4.330 2.431 -24.348 1.00 97.94 92 ASP A N 1
ATOM 660 C CA . ASP A 1 92 ? 3.652 3.704 -24.526 1.00 97.94 92 ASP A CA 1
ATOM 661 C C . ASP A 1 92 ? 4.669 4.783 -24.953 1.00 97.94 92 ASP A C 1
ATOM 663 O O . ASP A 1 92 ? 5.667 5.011 -24.253 1.00 97.94 92 ASP A O 1
ATOM 667 N N . PRO A 1 93 ? 4.466 5.443 -26.108 1.00 97.25 93 PRO A N 1
ATOM 668 C CA . PRO A 1 93 ? 5.430 6.401 -26.641 1.00 97.25 93 PRO A CA 1
ATOM 669 C C . PRO A 1 93 ? 5.557 7.675 -25.790 1.00 97.25 93 PRO A C 1
ATOM 671 O O . PRO A 1 93 ? 6.647 8.247 -25.720 1.00 97.25 93 PRO A O 1
ATOM 674 N N . ASP A 1 94 ? 4.494 8.109 -25.108 1.00 96.19 94 ASP A N 1
ATOM 675 C CA . ASP A 1 94 ? 4.509 9.326 -24.288 1.00 96.19 94 ASP A CA 1
ATOM 676 C C . ASP A 1 94 ? 5.234 9.093 -22.953 1.00 96.19 94 ASP A C 1
ATOM 678 O O . ASP A 1 94 ? 5.995 9.954 -22.477 1.00 96.19 94 ASP A O 1
ATOM 682 N N . LEU A 1 95 ? 5.059 7.906 -22.363 1.00 96.31 95 LEU A N 1
ATOM 683 C CA . LEU A 1 95 ? 5.842 7.461 -21.212 1.00 96.31 95 LEU A CA 1
ATOM 684 C C . LEU A 1 95 ? 7.315 7.308 -21.580 1.00 96.31 95 LEU A C 1
ATOM 686 O O . LEU A 1 95 ? 8.169 7.813 -20.845 1.00 96.31 95 LEU A O 1
ATOM 690 N N . LEU A 1 96 ? 7.616 6.687 -22.725 1.00 97.25 96 LEU A N 1
ATOM 691 C CA . LEU A 1 96 ? 8.990 6.531 -23.200 1.00 97.25 96 LEU A CA 1
ATOM 692 C C . LEU A 1 96 ? 9.674 7.894 -23.354 1.00 97.25 96 LEU A C 1
ATOM 694 O O . LEU A 1 96 ? 10.719 8.125 -22.745 1.00 97.25 96 LEU A O 1
ATOM 698 N N . ALA A 1 97 ? 9.032 8.836 -24.051 1.00 96.12 97 ALA A N 1
ATOM 699 C CA . ALA A 1 97 ? 9.547 10.193 -24.227 1.00 96.12 97 ALA A CA 1
ATOM 700 C C . ALA A 1 97 ? 9.738 10.930 -22.887 1.00 96.12 97 ALA A C 1
ATOM 702 O O . ALA A 1 97 ? 10.653 11.742 -22.720 1.00 96.12 97 ALA A O 1
ATOM 703 N N . THR A 1 98 ? 8.882 10.665 -21.896 1.00 95.00 98 THR A N 1
ATOM 704 C CA . THR A 1 98 ? 9.022 11.239 -20.550 1.00 95.00 98 THR A CA 1
ATOM 705 C C . THR A 1 98 ? 10.255 10.707 -19.827 1.00 95.00 98 THR A C 1
ATOM 707 O O . THR A 1 98 ? 10.994 11.495 -19.229 1.00 95.00 98 THR A O 1
ATOM 710 N N . ILE A 1 99 ? 10.516 9.404 -19.921 1.00 95.06 99 ILE A N 1
ATOM 711 C CA . ILE A 1 99 ? 11.698 8.777 -19.325 1.00 95.06 99 ILE A CA 1
ATOM 712 C C . ILE A 1 99 ? 12.966 9.257 -20.045 1.00 95.06 99 ILE A C 1
ATOM 714 O O . ILE A 1 99 ? 13.925 9.659 -19.386 1.00 95.06 99 ILE A O 1
ATOM 718 N N . GLU A 1 100 ? 12.960 9.330 -21.376 1.00 95.94 100 GLU A N 1
ATOM 719 C CA . GLU A 1 100 ? 14.077 9.873 -22.160 1.00 95.94 100 GLU A CA 1
ATOM 720 C C . GLU A 1 100 ? 14.417 11.312 -21.750 1.00 95.94 100 GLU A C 1
ATOM 722 O O . GLU A 1 100 ? 15.581 11.622 -21.485 1.00 95.94 100 GLU A O 1
ATOM 727 N N . ARG A 1 101 ? 13.405 12.183 -21.599 1.00 94.88 101 ARG A N 1
ATOM 728 C CA . ARG A 1 101 ? 13.599 13.557 -21.098 1.00 94.88 101 ARG A CA 1
ATOM 729 C C . ARG A 1 101 ? 14.191 13.591 -19.693 1.00 94.88 101 ARG A C 1
ATOM 731 O O . ARG A 1 101 ? 15.013 14.460 -19.407 1.00 94.88 101 ARG A O 1
ATOM 738 N N . PHE A 1 102 ? 13.798 12.665 -18.819 1.00 93.69 102 PHE A N 1
ATOM 739 C CA . PHE A 1 102 ? 14.353 12.575 -17.470 1.00 93.69 102 PHE A CA 1
ATOM 740 C C . PHE A 1 102 ? 15.859 12.270 -17.492 1.00 93.69 102 PHE A C 1
ATOM 742 O O . PHE A 1 102 ? 16.619 12.902 -16.754 1.00 93.69 102 PHE A O 1
ATOM 749 N N . PHE A 1 103 ? 16.308 11.341 -18.345 1.00 95.25 103 PHE A N 1
ATOM 750 C CA . PHE A 1 103 ? 17.736 11.045 -18.519 1.00 95.25 103 PHE A CA 1
ATOM 751 C C . PHE A 1 103 ? 18.481 12.204 -19.195 1.00 95.25 103 PHE A C 1
ATOM 753 O O . PHE A 1 103 ? 19.523 12.636 -18.694 1.00 95.25 103 PHE A O 1
ATOM 760 N N . ALA A 1 104 ? 17.909 12.776 -20.258 1.00 95.25 104 ALA A N 1
ATOM 761 C CA . ALA A 1 104 ? 18.502 13.896 -20.985 1.00 95.25 104 ALA A CA 1
ATOM 762 C C . ALA A 1 104 ? 18.689 15.137 -20.095 1.00 95.25 104 ALA A C 1
ATOM 764 O O . ALA A 1 104 ? 19.738 15.777 -20.144 1.00 95.25 104 A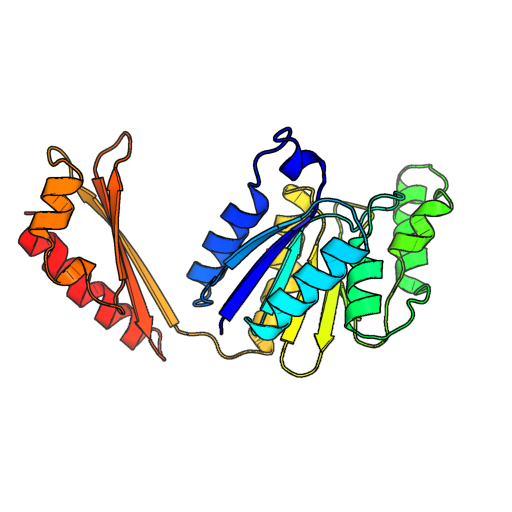LA A O 1
ATOM 765 N N . GLY A 1 105 ? 17.729 15.434 -19.209 1.00 93.81 105 GLY A N 1
ATOM 766 C CA . GLY A 1 105 ? 17.837 16.513 -18.219 1.00 93.81 105 GLY A CA 1
ATOM 767 C C . GLY A 1 105 ? 18.979 16.330 -17.210 1.00 93.81 105 GLY A C 1
ATOM 768 O O . GLY A 1 105 ? 19.365 17.284 -16.539 1.00 93.81 105 GLY A O 1
ATOM 769 N N . ARG A 1 106 ? 19.548 15.121 -17.120 1.00 93.88 106 ARG A N 1
ATOM 770 C CA . ARG A 1 106 ? 20.732 14.787 -16.312 1.00 93.88 106 ARG A CA 1
ATOM 771 C C . ARG A 1 106 ? 22.009 14.656 -17.151 1.00 93.88 106 ARG A C 1
ATOM 773 O O . ARG A 1 106 ? 23.040 14.268 -16.610 1.00 93.88 106 ARG A O 1
ATOM 780 N N . GLY A 1 107 ? 21.949 14.952 -18.451 1.00 95.38 107 GLY A N 1
ATOM 781 C CA . GLY A 1 107 ? 23.068 14.782 -19.382 1.00 95.38 107 GLY A CA 1
ATOM 782 C C . GLY A 1 107 ? 23.405 13.318 -19.680 1.00 95.38 107 GLY A C 1
ATOM 783 O O . GLY A 1 107 ? 24.537 13.018 -20.050 1.00 95.38 107 GLY A O 1
ATOM 784 N N . LEU A 1 108 ? 22.450 12.403 -19.488 1.00 95.31 108 LEU A N 1
ATOM 785 C CA . LEU A 1 108 ? 22.630 10.967 -19.689 1.00 95.31 108 LEU A CA 1
ATOM 786 C C . LEU A 1 108 ? 21.769 10.474 -20.854 1.00 95.31 108 LEU A C 1
ATOM 788 O O . LEU A 1 108 ? 20.664 10.965 -21.075 1.00 95.31 108 LEU A O 1
ATOM 792 N N . ALA A 1 109 ? 22.258 9.460 -21.567 1.00 95.56 109 ALA A N 1
ATOM 793 C CA . ALA A 1 109 ? 21.427 8.670 -22.470 1.00 95.56 109 ALA A CA 1
ATOM 794 C C . ALA A 1 109 ? 20.604 7.656 -21.661 1.00 95.56 109 ALA A C 1
ATOM 796 O O . ALA A 1 109 ? 21.101 7.094 -20.682 1.00 95.56 109 ALA A O 1
ATOM 797 N N . MET A 1 110 ? 19.354 7.419 -22.065 1.00 96.06 110 MET A N 1
ATOM 798 C CA . MET A 1 110 ? 18.505 6.406 -21.437 1.00 96.06 110 MET A CA 1
ATOM 799 C C . MET A 1 110 ? 19.039 4.999 -21.762 1.00 96.06 110 MET A C 1
ATOM 801 O O . MET A 1 110 ? 19.179 4.671 -22.941 1.00 96.06 110 MET A O 1
ATOM 805 N N . PRO A 1 111 ? 19.314 4.145 -20.760 1.00 96.00 111 PRO A N 1
ATOM 806 C CA . PRO A 1 111 ? 19.642 2.744 -21.005 1.00 96.00 111 PRO A CA 1
ATOM 807 C C . PRO A 1 111 ? 18.454 1.981 -21.607 1.00 96.00 111 PRO A C 1
ATOM 809 O O . PRO A 1 111 ? 17.316 2.192 -21.199 1.00 96.00 111 PRO A O 1
ATOM 812 N N . GLU A 1 112 ? 18.712 1.031 -22.505 1.00 94.38 112 GLU A N 1
ATOM 813 C CA . GLU A 1 112 ? 17.667 0.269 -23.216 1.00 94.38 112 GLU A CA 1
ATOM 814 C C . GLU A 1 112 ? 16.681 -0.437 -22.271 1.00 94.38 112 GLU A C 1
ATOM 816 O O . GLU A 1 112 ? 15.470 -0.334 -22.442 1.00 94.38 112 GLU A O 1
ATOM 821 N N . ARG A 1 113 ? 17.182 -1.055 -21.191 1.00 94.25 113 ARG A N 1
ATOM 822 C CA . ARG A 1 113 ? 16.351 -1.717 -20.166 1.00 94.25 113 ARG A CA 1
ATOM 823 C C . ARG A 1 113 ? 15.282 -0.813 -19.541 1.00 94.25 113 ARG A C 1
ATOM 825 O O . ARG A 1 113 ? 14.255 -1.298 -19.081 1.00 94.25 113 ARG A O 1
ATOM 832 N N . ASN A 1 114 ? 15.492 0.506 -19.523 1.00 96.12 114 ASN A N 1
ATOM 833 C CA . ASN A 1 114 ? 14.514 1.446 -18.983 1.00 96.12 114 ASN A CA 1
ATOM 834 C C . ASN A 1 114 ? 13.262 1.563 -19.866 1.00 96.12 114 ASN A C 1
ATOM 836 O O . ASN A 1 114 ? 12.230 2.004 -19.366 1.00 96.12 114 ASN A O 1
ATOM 840 N N . GLN A 1 115 ? 13.304 1.104 -21.122 1.00 95.69 115 GLN A N 1
ATOM 841 C CA . GLN A 1 115 ? 12.132 1.046 -21.998 1.00 95.69 115 GLN A CA 1
ATOM 842 C C . GLN A 1 115 ? 10.992 0.209 -21.393 1.00 95.69 115 GLN A C 1
ATOM 844 O O . GLN A 1 115 ? 9.828 0.570 -21.551 1.00 95.69 115 GLN A O 1
ATOM 849 N N . LYS A 1 116 ? 11.306 -0.841 -20.619 1.00 95.38 116 LYS A N 1
ATOM 850 C CA . LYS A 1 116 ? 10.316 -1.634 -19.864 1.00 95.38 116 LYS A CA 1
ATOM 851 C C . LYS A 1 116 ? 9.472 -0.785 -18.905 1.00 95.38 116 LYS A C 1
ATOM 853 O O . LYS A 1 116 ? 8.318 -1.102 -18.633 1.00 95.38 116 LYS A O 1
ATOM 858 N N . GLN A 1 117 ? 10.011 0.327 -18.402 1.00 96.44 117 GLN A N 1
ATOM 859 C CA . GLN A 1 117 ? 9.273 1.227 -17.512 1.00 96.44 117 GLN A CA 1
ATOM 860 C C . GLN A 1 117 ? 8.176 2.020 -18.240 1.00 96.44 117 GLN A C 1
ATOM 862 O O . GLN A 1 117 ? 7.293 2.560 -17.579 1.00 96.44 117 GLN A O 1
ATOM 867 N N . ALA A 1 118 ? 8.210 2.062 -19.575 1.00 97.31 118 ALA A N 1
ATOM 868 C CA . ALA A 1 118 ? 7.176 2.651 -20.422 1.00 97.31 118 ALA A CA 1
ATOM 869 C C . ALA A 1 118 ? 6.103 1.640 -20.858 1.00 97.31 118 ALA A C 1
ATOM 871 O O . ALA A 1 118 ? 5.277 1.959 -21.707 1.00 97.31 118 ALA A O 1
ATOM 872 N N . TRP A 1 119 ? 6.110 0.412 -20.333 1.00 97.81 119 TRP A N 1
ATOM 873 C CA . TRP A 1 119 ? 5.053 -0.546 -20.636 1.00 97.81 119 TRP A CA 1
ATOM 874 C C . TRP A 1 119 ? 3.709 -0.120 -20.046 1.00 97.81 119 TRP A C 1
ATOM 876 O O . TRP A 1 119 ? 3.644 0.356 -18.909 1.00 97.81 119 TRP A O 1
ATOM 886 N N . LEU A 1 120 ? 2.644 -0.390 -20.797 1.00 97.94 120 LEU A N 1
ATOM 887 C CA . LEU A 1 120 ? 1.254 -0.389 -20.350 1.00 97.94 120 LEU A CA 1
ATOM 888 C C . LEU A 1 120 ? 0.510 -1.576 -20.965 1.00 97.94 120 LEU A C 1
ATOM 890 O O . LEU A 1 120 ? 0.797 -1.990 -22.089 1.00 97.94 120 LEU A O 1
ATOM 894 N N . ILE A 1 121 ? -0.457 -2.100 -20.220 1.00 98.44 121 ILE A N 1
ATOM 895 C CA . ILE A 1 121 ? -1.492 -3.007 -20.729 1.00 98.44 121 ILE A CA 1
ATOM 896 C C . ILE A 1 121 ? -2.786 -2.214 -20.990 1.00 98.44 121 ILE A C 1
ATOM 898 O O . ILE A 1 121 ? -2.961 -1.159 -20.378 1.00 98.44 121 ILE A O 1
ATOM 902 N N . PRO A 1 122 ? -3.700 -2.684 -21.861 1.00 98.19 122 PRO A N 1
ATOM 903 C CA . PRO A 1 122 ? -4.949 -1.984 -22.176 1.00 98.19 122 PRO A CA 1
ATOM 904 C C . PRO A 1 122 ? -5.787 -1.554 -20.965 1.00 98.19 122 PRO A C 1
ATOM 906 O O . PRO A 1 122 ? -6.405 -0.492 -20.995 1.00 98.19 122 PRO A O 1
ATOM 909 N N . SER A 1 123 ? -5.807 -2.357 -19.901 1.00 97.81 123 SER A N 1
ATOM 910 C CA . SER A 1 123 ? -6.552 -2.067 -18.668 1.00 97.81 123 SER A CA 1
ATOM 911 C C . SER A 1 123 ? -5.835 -1.121 -17.694 1.00 97.81 123 SER A C 1
ATOM 913 O O . SER A 1 123 ? -6.403 -0.787 -16.649 1.00 97.81 123 SER A O 1
ATOM 915 N N . ALA A 1 124 ? -4.604 -0.698 -18.003 1.00 97.69 124 ALA A N 1
ATOM 916 C CA . ALA A 1 124 ? -3.770 0.119 -17.132 1.00 97.69 124 ALA A CA 1
ATOM 917 C C . ALA A 1 124 ? -3.722 1.591 -17.558 1.00 97.69 124 ALA A C 1
ATOM 919 O O . ALA A 1 124 ? -3.433 1.932 -18.702 1.00 97.69 124 ALA A O 1
ATOM 920 N N . GLU A 1 125 ? -3.876 2.473 -16.578 1.00 97.25 125 GLU A N 1
ATOM 921 C CA . GLU A 1 125 ? -3.481 3.874 -16.663 1.00 97.25 125 GLU A CA 1
ATOM 922 C C . GLU A 1 125 ? -2.121 4.062 -15.975 1.00 97.25 125 GLU A C 1
ATOM 924 O O . GLU A 1 125 ? -1.867 3.512 -14.898 1.00 97.25 125 GLU A O 1
ATOM 929 N N . ALA A 1 126 ? -1.237 4.874 -16.556 1.00 97.69 126 ALA A N 1
ATOM 930 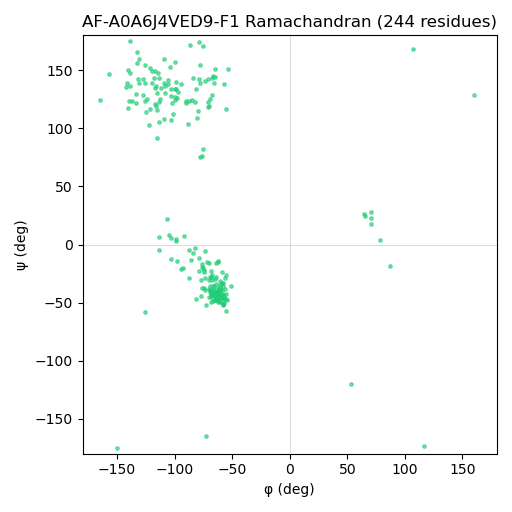C CA . ALA A 1 126 ? 0.025 5.209 -15.906 1.00 97.69 126 ALA A CA 1
ATOM 931 C C . ALA A 1 126 ? -0.185 6.183 -14.735 1.00 97.69 126 ALA A C 1
ATOM 933 O O . ALA A 1 126 ? -0.938 7.156 -14.827 1.00 97.69 126 ALA A O 1
ATOM 934 N N . LEU A 1 127 ? 0.561 5.971 -13.651 1.00 97.50 127 LEU A N 1
ATOM 935 C CA . LEU A 1 127 ? 0.679 6.899 -12.529 1.00 97.50 127 LEU A CA 1
ATOM 936 C C . LEU A 1 127 ? 2.025 7.630 -12.637 1.00 97.50 127 LEU A C 1
ATOM 938 O O . LEU A 1 127 ? 3.069 7.018 -12.387 1.00 97.50 127 LEU A O 1
ATOM 942 N N . PRO A 1 128 ? 2.042 8.924 -13.010 1.00 95.50 128 PRO A N 1
ATOM 943 C CA . PRO A 1 128 ? 3.280 9.672 -13.183 1.00 95.50 128 PRO A CA 1
ATOM 944 C C . PRO A 1 128 ? 4.152 9.678 -11.926 1.00 95.50 128 PRO A C 1
ATOM 946 O O . PRO A 1 128 ? 3.669 9.895 -10.813 1.00 95.50 128 PRO A O 1
ATOM 949 N N . ASN A 1 129 ? 5.459 9.513 -12.123 1.00 94.06 129 ASN A N 1
ATOM 950 C CA . ASN A 1 129 ? 6.458 9.592 -11.066 1.00 94.06 129 ASN A CA 1
ATOM 951 C C . ASN A 1 129 ? 7.401 10.781 -11.314 1.00 94.06 129 ASN A C 1
ATOM 953 O O . ASN A 1 129 ? 8.402 10.633 -12.005 1.00 94.06 129 ASN A O 1
ATOM 957 N N . PRO A 1 130 ? 7.122 11.977 -10.768 1.00 86.19 130 PRO A N 1
ATOM 958 C CA . PRO A 1 130 ? 7.975 13.147 -10.991 1.00 86.19 130 PRO A CA 1
ATOM 959 C C . PRO A 1 130 ? 9.312 13.102 -10.227 1.00 86.19 130 PRO A C 1
ATOM 961 O O . PRO A 1 130 ? 10.122 14.014 -10.372 1.00 86.19 130 PRO A O 1
ATOM 964 N N . VAL A 1 131 ? 9.540 12.100 -9.369 1.00 86.06 131 VAL A N 1
ATOM 965 C CA . VAL A 1 131 ? 10.738 11.998 -8.510 1.00 86.06 131 VAL A CA 1
ATOM 966 C C . VAL A 1 131 ? 11.653 10.822 -8.868 1.00 86.06 131 VAL A C 1
ATOM 968 O O . VAL A 1 131 ? 12.753 10.729 -8.323 1.00 86.06 131 VAL A O 1
ATOM 971 N N . GLY A 1 132 ? 11.242 9.976 -9.811 1.00 89.31 132 GLY A N 1
ATOM 972 C CA . GLY A 1 132 ? 11.986 8.819 -10.305 1.00 89.31 132 GLY A CA 1
ATOM 973 C C . GLY A 1 132 ? 11.652 8.524 -11.767 1.00 89.31 132 GLY A C 1
ATOM 974 O O . GLY A 1 132 ? 10.939 9.288 -12.410 1.00 89.31 132 GLY A O 1
ATOM 975 N N . THR A 1 133 ? 12.182 7.429 -12.313 1.00 89.44 133 THR A N 1
ATOM 976 C CA . THR A 1 133 ? 11.920 7.042 -13.714 1.00 89.44 133 THR A CA 1
ATOM 977 C C . THR A 1 133 ? 10.745 6.086 -13.871 1.00 89.44 133 THR A C 1
ATOM 979 O O . THR A 1 133 ? 10.222 5.965 -14.969 1.00 89.44 133 THR A O 1
ATOM 982 N N . ALA A 1 134 ? 10.350 5.381 -12.807 1.00 93.50 134 ALA A N 1
ATOM 983 C CA . ALA A 1 134 ? 9.333 4.336 -12.858 1.00 93.50 134 ALA A CA 1
ATOM 984 C C . ALA A 1 134 ? 7.926 4.921 -12.658 1.00 93.50 134 ALA A C 1
ATOM 986 O O . ALA A 1 134 ? 7.583 5.220 -11.507 1.00 93.50 134 ALA A O 1
ATOM 987 N N . PRO A 1 135 ? 7.089 5.073 -13.703 1.00 96.69 135 PRO A N 1
ATOM 988 C CA . PRO A 1 135 ? 5.669 5.323 -13.496 1.00 96.69 135 PRO A CA 1
ATOM 989 C C . PRO A 1 135 ? 5.015 4.092 -12.856 1.00 96.69 135 PRO A C 1
ATOM 991 O O . PRO A 1 135 ? 5.399 2.950 -13.130 1.00 96.69 135 PRO A O 1
ATOM 994 N N . GLY A 1 136 ? 4.032 4.326 -11.994 1.00 97.88 136 GLY A N 1
ATOM 995 C CA . GLY A 1 136 ? 3.180 3.265 -11.464 1.00 97.88 136 GLY A CA 1
ATOM 996 C C . GLY A 1 136 ? 2.099 2.859 -12.463 1.00 97.88 136 GLY A C 1
ATOM 997 O O . GLY A 1 136 ? 1.938 3.502 -13.502 1.00 97.88 136 GLY A O 1
ATOM 998 N N . TRP A 1 137 ? 1.337 1.822 -12.128 1.00 98.44 137 TRP A N 1
ATOM 999 C CA . TRP A 1 137 ? 0.155 1.397 -12.883 1.00 98.44 137 TRP A CA 1
ATOM 1000 C C . TRP A 1 137 ? -1.098 1.495 -12.021 1.00 98.44 137 TRP A C 1
ATOM 1002 O O . TRP A 1 137 ? -1.069 1.187 -10.831 1.00 98.44 137 TRP A O 1
ATOM 1012 N N . PHE A 1 138 ? -2.203 1.878 -12.646 1.00 98.25 138 PHE A N 1
ATOM 1013 C CA . PHE A 1 138 ? -3.549 1.810 -12.099 1.00 98.25 138 PHE A CA 1
ATOM 1014 C C . PHE A 1 138 ? -4.391 0.952 -13.038 1.00 98.25 138 PHE A C 1
ATOM 1016 O O . PHE A 1 138 ? -4.759 1.394 -14.121 1.00 98.25 138 PHE A O 1
ATOM 1023 N N . VAL A 1 139 ? -4.644 -0.292 -12.651 1.00 98.19 139 VAL A N 1
ATOM 1024 C CA . VAL A 1 139 ? -5.261 -1.316 -13.495 1.00 98.19 139 VAL A CA 1
ATOM 1025 C C . VAL A 1 139 ? -6.680 -1.581 -13.025 1.00 98.19 139 VAL A C 1
ATOM 1027 O O . VAL A 1 139 ? -6.913 -1.823 -11.838 1.00 98.19 139 VAL A O 1
ATOM 1030 N N . ARG A 1 140 ? -7.636 -1.563 -13.952 1.00 95.50 140 ARG A N 1
ATOM 1031 C CA . ARG A 1 140 ? -9.046 -1.844 -13.657 1.00 95.50 140 ARG A CA 1
ATOM 1032 C C . ARG A 1 140 ? -9.435 -3.189 -14.242 1.00 95.50 140 ARG A C 1
ATOM 1034 O O . ARG A 1 140 ? -9.597 -3.309 -15.453 1.00 95.50 140 ARG A O 1
ATOM 1041 N N . LEU A 1 141 ? -9.630 -4.175 -13.374 1.00 95.88 141 LEU A N 1
ATOM 1042 C CA . LEU A 1 141 ? -10.174 -5.477 -13.746 1.00 95.88 141 LEU A CA 1
ATOM 1043 C C . LEU A 1 141 ? -11.600 -5.626 -13.190 1.00 95.88 141 LEU A C 1
ATOM 1045 O O . LEU A 1 141 ? -11.987 -4.901 -12.267 1.00 95.88 141 LEU A O 1
ATOM 1049 N N . PRO A 1 142 ? -12.425 -6.537 -13.736 1.00 92.12 142 PRO A N 1
ATOM 1050 C CA . PRO A 1 142 ? -13.758 -6.785 -13.200 1.00 92.12 142 PRO A CA 1
ATOM 1051 C C . PRO A 1 142 ? -13.706 -7.143 -11.708 1.00 92.12 142 PRO A C 1
ATOM 1053 O O . PRO A 1 142 ? -13.132 -8.157 -11.329 1.00 92.12 142 PRO A O 1
ATOM 1056 N N . GLY A 1 143 ? -14.315 -6.304 -10.868 1.00 90.31 143 GLY A N 1
ATOM 1057 C CA . GLY A 1 143 ? -14.411 -6.514 -9.420 1.00 90.31 143 GLY A CA 1
ATOM 1058 C C . GLY A 1 143 ? -13.235 -5.987 -8.592 1.00 90.31 143 GLY A C 1
ATOM 1059 O O . GLY A 1 143 ? -13.433 -5.738 -7.405 1.00 90.31 143 GLY A O 1
ATOM 1060 N N . THR A 1 144 ? -12.068 -5.734 -9.195 1.00 95.62 144 THR A N 1
ATOM 1061 C CA . THR A 1 144 ? -10.872 -5.317 -8.446 1.00 95.62 144 THR A CA 1
ATOM 1062 C C . THR A 1 144 ? -10.039 -4.277 -9.186 1.00 95.62 144 THR A C 1
ATOM 1064 O O . THR A 1 144 ? -9.730 -4.408 -10.372 1.00 95.62 144 THR A O 1
ATOM 1067 N N . VAL A 1 145 ? -9.605 -3.259 -8.446 1.00 97.31 145 VAL A N 1
ATOM 1068 C CA . VAL A 1 145 ? -8.603 -2.288 -8.895 1.00 97.31 145 VAL A CA 1
ATOM 1069 C C . VAL A 1 145 ? -7.231 -2.688 -8.359 1.00 97.31 145 VAL A C 1
ATOM 1071 O O . VAL A 1 145 ? -7.084 -2.908 -7.160 1.00 97.31 145 VAL A O 1
ATOM 1074 N N . PHE A 1 146 ? -6.217 -2.723 -9.222 1.00 98.44 146 PHE A N 1
ATOM 1075 C CA . PHE A 1 146 ? -4.822 -2.915 -8.825 1.00 98.44 146 PHE A CA 1
ATOM 1076 C C . PHE A 1 146 ? -4.040 -1.612 -8.986 1.00 98.44 146 PHE A C 1
ATOM 1078 O O . PHE A 1 146 ? -4.144 -0.931 -10.003 1.00 98.44 146 PHE A O 1
ATOM 1085 N N . VAL A 1 147 ? -3.216 -1.272 -8.002 1.00 98.50 147 VAL A N 1
ATOM 1086 C CA . VAL A 1 147 ? -2.340 -0.099 -8.030 1.00 98.50 147 VAL A CA 1
ATOM 1087 C C . VAL A 1 147 ? -0.912 -0.560 -7.788 1.00 98.50 147 VAL A C 1
ATOM 1089 O O . VAL A 1 147 ? -0.607 -0.993 -6.686 1.00 98.50 147 VAL A O 1
ATOM 1092 N N . ALA A 1 148 ? -0.023 -0.438 -8.770 1.00 98.56 148 ALA A N 1
ATOM 1093 C CA . ALA A 1 148 ? 1.401 -0.720 -8.597 1.00 98.56 148 ALA A CA 1
ATOM 1094 C C . ALA A 1 148 ? 2.209 0.568 -8.472 1.00 98.56 148 ALA A C 1
ATOM 1096 O O . ALA A 1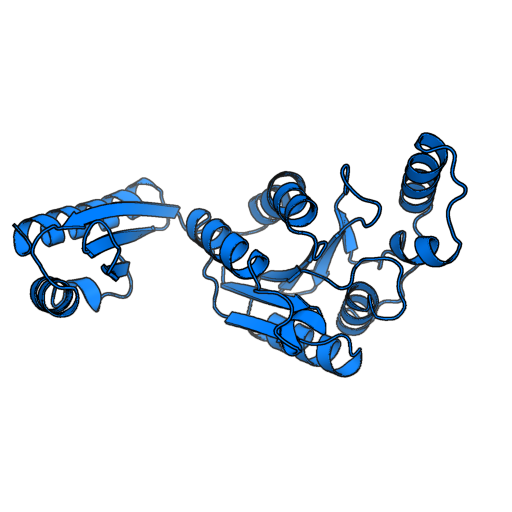 148 ? 2.125 1.451 -9.327 1.00 98.56 148 ALA A O 1
ATOM 1097 N N . MET A 1 149 ? 3.021 0.658 -7.422 1.00 98.44 149 MET A N 1
ATOM 1098 C CA . MET A 1 149 ? 3.861 1.815 -7.120 1.00 98.44 149 MET A CA 1
ATOM 1099 C C . MET A 1 149 ? 5.313 1.395 -6.832 1.00 98.44 149 MET A C 1
ATOM 1101 O O . MET A 1 149 ? 5.568 0.242 -6.476 1.00 98.44 149 MET A O 1
ATOM 1105 N N . PRO A 1 150 ? 6.285 2.320 -6.950 1.00 97.31 150 PRO A N 1
ATOM 1106 C CA . PRO A 1 150 ? 7.679 2.068 -6.586 1.00 97.31 150 PRO A CA 1
ATOM 1107 C C . PRO A 1 150 ? 7.859 1.543 -5.159 1.00 97.31 150 PRO A C 1
ATOM 1109 O O . PRO A 1 150 ? 7.101 1.895 -4.263 1.00 97.31 150 PRO A O 1
ATOM 1112 N N . GLY A 1 151 ? 8.909 0.748 -4.934 1.00 96.25 151 GLY A N 1
ATOM 1113 C CA . GLY A 1 151 ? 9.304 0.309 -3.587 1.00 96.25 151 GLY A CA 1
ATOM 1114 C C . GLY A 1 151 ? 9.992 1.412 -2.775 1.00 96.25 151 GLY A C 1
ATOM 1115 O O . GLY A 1 151 ? 10.004 1.379 -1.549 1.00 96.25 151 GLY A O 1
ATOM 1116 N N . VAL A 1 152 ? 10.528 2.440 -3.441 1.00 95.94 152 VAL A N 1
ATOM 1117 C CA . VAL A 1 152 ? 11.218 3.556 -2.784 1.00 95.94 152 VAL A CA 1
ATOM 1118 C C . VAL A 1 152 ? 10.201 4.443 -2.039 1.00 95.94 152 VAL A C 1
ATOM 1120 O O . VAL A 1 152 ? 9.376 5.082 -2.701 1.00 95.94 152 VAL A O 1
ATOM 1123 N N . PRO A 1 153 ? 10.281 4.592 -0.697 1.00 95.62 153 PRO A N 1
ATOM 1124 C CA . PRO A 1 153 ? 9.218 5.226 0.095 1.00 95.62 153 PRO A CA 1
ATOM 1125 C C . PRO A 1 153 ? 8.857 6.651 -0.338 1.00 95.62 153 PRO A C 1
ATOM 1127 O O . PRO A 1 153 ? 7.686 6.981 -0.495 1.00 95.62 153 PRO A O 1
ATOM 1130 N N . ARG A 1 154 ? 9.854 7.506 -0.617 1.00 96.12 154 ARG A N 1
ATOM 1131 C CA . ARG A 1 154 ? 9.604 8.892 -1.067 1.00 96.12 154 ARG A CA 1
ATOM 1132 C C . ARG A 1 154 ? 8.820 8.966 -2.383 1.00 96.12 154 ARG A C 1
ATOM 1134 O O . ARG A 1 154 ? 8.083 9.925 -2.597 1.00 96.12 154 ARG A O 1
ATOM 1141 N N . GLU A 1 155 ? 9.005 7.984 -3.265 1.00 97.06 155 GLU A N 1
ATOM 1142 C CA . GLU A 1 155 ? 8.342 7.928 -4.569 1.00 97.06 155 GLU A CA 1
ATOM 1143 C C . GLU A 1 155 ? 6.934 7.366 -4.395 1.00 97.06 155 GLU A C 1
ATOM 1145 O O . GLU A 1 155 ? 5.967 7.984 -4.839 1.00 97.06 155 GLU A O 1
ATOM 1150 N N . MET A 1 156 ? 6.820 6.266 -3.644 1.00 97.19 156 MET A N 1
ATOM 1151 C CA . MET A 1 156 ? 5.551 5.627 -3.311 1.00 97.19 156 MET A CA 1
ATOM 1152 C C . MET A 1 156 ? 4.602 6.581 -2.582 1.00 97.19 156 MET A C 1
ATOM 1154 O O . MET A 1 156 ? 3.480 6.778 -3.033 1.00 97.19 156 MET A O 1
ATOM 1158 N N . PHE A 1 157 ? 5.047 7.243 -1.508 1.00 96.88 157 PHE A N 1
ATOM 1159 C CA . PHE A 1 157 ? 4.185 8.117 -0.698 1.00 96.88 157 PHE A CA 1
ATOM 1160 C C . PHE A 1 157 ? 3.647 9.290 -1.521 1.00 96.88 157 PHE A C 1
ATOM 1162 O O . PHE A 1 157 ? 2.483 9.679 -1.397 1.00 96.88 157 PHE A O 1
ATOM 1169 N N . ARG A 1 158 ? 4.497 9.857 -2.386 1.00 96.69 158 ARG A N 1
ATOM 1170 C CA . ARG A 1 158 ? 4.105 10.947 -3.279 1.00 96.69 158 ARG A CA 1
ATOM 1171 C C . ARG A 1 158 ? 3.096 10.464 -4.319 1.00 96.69 158 ARG A C 1
ATOM 1173 O O . ARG A 1 158 ? 2.062 11.105 -4.488 1.00 96.69 158 ARG A O 1
ATOM 1180 N N . MET A 1 159 ? 3.377 9.339 -4.975 1.00 97.56 159 MET A N 1
ATOM 1181 C CA . MET A 1 159 ? 2.495 8.745 -5.981 1.00 97.56 159 MET A CA 1
ATOM 1182 C C . MET A 1 159 ? 1.147 8.338 -5.382 1.00 97.56 159 MET A C 1
ATOM 1184 O O . MET A 1 159 ? 0.108 8.617 -5.975 1.00 97.56 159 MET A O 1
ATOM 1188 N N . TRP A 1 160 ? 1.144 7.763 -4.181 1.00 96.94 160 TRP A N 1
ATOM 1189 C CA . TRP A 1 160 ? -0.074 7.446 -3.450 1.00 96.94 160 TRP A CA 1
ATOM 1190 C C . TRP A 1 160 ? -0.946 8.689 -3.270 1.00 96.94 160 TRP A C 1
ATOM 1192 O O . TRP A 1 160 ? -2.086 8.720 -3.728 1.00 96.94 160 TRP A O 1
ATOM 1202 N N . ARG A 1 161 ? -0.390 9.743 -2.661 1.00 95.75 161 ARG A N 1
ATOM 1203 C CA . ARG A 1 161 ? -1.132 10.964 -2.323 1.00 95.75 161 ARG A CA 1
ATOM 1204 C C . ARG A 1 161 ? -1.603 11.741 -3.553 1.00 95.75 161 ARG A C 1
ATOM 1206 O O . ARG A 1 161 ? -2.710 12.266 -3.549 1.00 95.75 161 ARG A O 1
ATOM 1213 N N . GLU A 1 162 ? -0.748 11.871 -4.563 1.00 95.81 162 GLU A N 1
ATOM 1214 C CA . GLU A 1 162 ? -0.985 12.768 -5.703 1.00 95.81 162 GLU A CA 1
ATOM 1215 C C . GLU A 1 162 ? -1.638 12.061 -6.895 1.00 95.81 162 GLU A C 1
ATOM 1217 O O . GLU A 1 162 ? -2.222 12.735 -7.739 1.00 95.81 162 GLU A O 1
ATOM 1222 N N . GLN A 1 163 ? -1.542 10.730 -6.987 1.00 95.88 163 GLN A N 1
ATOM 1223 C CA . GLN A 1 163 ? -1.990 9.980 -8.162 1.00 95.88 163 GLN A CA 1
ATOM 1224 C C . GLN A 1 163 ? -2.982 8.865 -7.820 1.00 95.88 163 GLN A C 1
ATOM 1226 O O . GLN A 1 163 ? -4.092 8.870 -8.354 1.00 95.88 163 GLN A O 1
ATOM 1231 N N . ALA A 1 164 ? -2.616 7.917 -6.954 1.00 95.81 164 ALA A N 1
ATOM 1232 C CA . ALA A 1 164 ? -3.453 6.741 -6.707 1.00 95.81 164 ALA A CA 1
ATOM 1233 C C . ALA A 1 164 ? -4.711 7.079 -5.894 1.00 95.81 164 ALA A C 1
ATOM 1235 O O . ALA A 1 164 ? -5.825 6.769 -6.315 1.00 95.81 164 ALA A O 1
ATOM 1236 N N . LEU A 1 165 ? -4.544 7.755 -4.754 1.00 94.06 165 LEU A N 1
ATOM 1237 C CA . LEU A 1 165 ? -5.637 8.054 -3.834 1.00 94.06 165 LEU A CA 1
ATOM 1238 C C . LEU A 1 165 ? -6.741 8.915 -4.474 1.00 94.06 165 LEU A C 1
ATOM 1240 O O . LEU A 1 165 ? -7.904 8.552 -4.309 1.00 94.06 165 LEU A O 1
ATOM 1244 N N . PRO A 1 166 ? -6.449 9.988 -5.241 1.00 92.31 166 PRO A N 1
ATOM 1245 C CA . PRO A 1 166 ? -7.490 10.755 -5.928 1.00 92.31 166 PRO A CA 1
ATOM 1246 C C . PRO A 1 166 ? -8.336 9.929 -6.909 1.00 92.31 166 PRO A C 1
ATOM 1248 O O . PRO A 1 166 ? -9.526 10.195 -7.038 1.00 92.31 166 PRO A O 1
ATOM 1251 N N . ARG A 1 167 ? -7.749 8.915 -7.562 1.00 92.50 167 ARG A N 1
ATOM 1252 C CA . ARG A 1 167 ? -8.461 8.013 -8.488 1.00 92.50 167 ARG A CA 1
ATOM 1253 C C . ARG A 1 167 ? -9.304 6.979 -7.738 1.00 92.50 167 ARG A C 1
ATOM 1255 O O . ARG A 1 167 ? -10.478 6.806 -8.026 1.00 92.50 167 ARG A O 1
ATOM 1262 N N . ILE A 1 168 ? -8.751 6.365 -6.689 1.00 89.69 168 ILE A N 1
ATOM 1263 C CA . ILE A 1 168 ? -9.520 5.484 -5.785 1.00 89.69 168 ILE A CA 1
ATOM 1264 C C . ILE A 1 168 ? -10.722 6.243 -5.207 1.00 89.69 168 ILE A C 1
ATOM 1266 O O . ILE A 1 168 ? -11.813 5.697 -5.050 1.00 89.69 168 ILE A O 1
ATOM 1270 N N . ALA A 1 169 ? -10.511 7.521 -4.895 1.00 79.25 169 ALA A N 1
ATOM 1271 C CA . ALA A 1 169 ? -11.497 8.378 -4.279 1.00 79.25 169 ALA A CA 1
ATOM 1272 C C . ALA A 1 169 ? -12.722 8.659 -5.159 1.00 79.25 169 ALA A C 1
ATOM 1274 O O . ALA A 1 169 ? -13.823 8.771 -4.612 1.00 79.25 169 ALA A O 1
ATOM 1275 N N . THR A 1 170 ? -12.545 8.791 -6.474 1.00 72.69 170 THR A N 1
ATOM 1276 C CA . THR A 1 170 ? -13.644 9.055 -7.413 1.00 72.69 170 THR A CA 1
ATOM 1277 C C . THR A 1 170 ? -14.467 7.814 -7.717 1.00 72.69 170 THR A C 1
ATOM 1279 O O . THR A 1 170 ? -15.666 7.926 -7.956 1.00 72.69 170 THR A O 1
ATOM 1282 N N . ASP A 1 171 ? -13.840 6.642 -7.682 1.00 63.22 171 ASP A N 1
ATOM 1283 C CA . ASP A 1 171 ? -14.422 5.452 -8.301 1.00 63.22 171 ASP A CA 1
ATOM 1284 C C . ASP A 1 171 ? -15.155 4.547 -7.319 1.00 63.22 171 ASP A C 1
ATOM 1286 O O . ASP A 1 171 ? -15.877 3.640 -7.733 1.00 63.22 171 ASP A O 1
ATOM 1290 N N . LEU A 1 172 ? -14.954 4.748 -6.015 1.00 66.88 172 LEU A N 1
ATOM 1291 C CA . LEU A 1 172 ? -15.352 3.756 -5.033 1.00 66.88 172 LEU A CA 1
ATOM 1292 C C . LEU A 1 172 ? -15.940 4.361 -3.753 1.00 66.88 172 LEU A C 1
ATOM 1294 O O . LEU A 1 172 ? -15.442 5.337 -3.184 1.00 66.88 172 LEU A O 1
ATOM 1298 N N . VAL A 1 173 ? -16.998 3.709 -3.262 1.00 68.69 173 VAL A N 1
ATOM 1299 C CA . VAL A 1 173 ? -17.712 4.092 -2.039 1.00 68.69 173 VAL A CA 1
ATOM 1300 C C . VAL A 1 173 ? -16.838 3.816 -0.813 1.00 68.69 173 VAL A C 1
ATOM 1302 O O . VAL A 1 173 ? -16.462 2.674 -0.525 1.00 68.69 173 VAL A O 1
ATOM 1305 N N . ARG A 1 174 ? -16.537 4.882 -0.071 1.00 73.88 174 ARG A N 1
ATOM 1306 C CA . ARG A 1 174 ? -15.786 4.862 1.190 1.00 73.88 174 ARG A CA 1
ATOM 1307 C C . ARG A 1 174 ? -16.735 5.051 2.370 1.00 73.88 174 ARG A C 1
ATOM 1309 O O . ARG A 1 174 ? -17.796 5.654 2.228 1.00 73.88 174 ARG A O 1
ATOM 1316 N N . ARG A 1 175 ? -16.353 4.522 3.533 1.00 82.38 175 ARG A N 1
ATOM 1317 C CA . ARG A 1 175 ? -17.047 4.810 4.794 1.00 82.38 175 ARG A CA 1
ATOM 1318 C C . ARG A 1 175 ? -16.492 6.112 5.363 1.00 82.38 175 ARG A C 1
ATOM 1320 O O . ARG A 1 175 ? -15.293 6.357 5.265 1.00 82.38 175 ARG A O 1
ATOM 1327 N N . ALA A 1 176 ? -17.344 6.919 5.978 1.00 86.44 176 ALA A N 1
ATOM 1328 C CA . ALA A 1 176 ? -16.875 8.021 6.800 1.00 86.44 176 ALA A CA 1
ATOM 1329 C C . ALA A 1 176 ? -16.136 7.454 8.018 1.00 86.44 176 ALA A C 1
ATOM 1331 O O . ALA A 1 176 ? -16.582 6.467 8.613 1.00 86.44 176 ALA A O 1
ATOM 1332 N N . VAL A 1 177 ? -15.016 8.070 8.386 1.00 91.50 177 VAL A N 1
ATOM 1333 C CA . VAL A 1 177 ? -14.180 7.651 9.514 1.00 91.50 177 VAL A CA 1
ATOM 1334 C C . VAL A 1 177 ? -13.871 8.847 10.401 1.00 91.50 177 VAL A C 1
ATOM 1336 O O . VAL A 1 177 ? -13.607 9.947 9.920 1.00 91.50 177 VAL A O 1
ATOM 1339 N N . SER A 1 178 ? -13.913 8.633 11.712 1.00 92.69 178 SER A N 1
ATOM 1340 C CA . SER A 1 178 ? -13.590 9.652 12.702 1.00 92.69 178 SER A CA 1
ATOM 1341 C C . SER A 1 178 ? -12.815 9.013 13.845 1.00 92.69 178 SER A C 1
ATOM 1343 O O . SER A 1 178 ? -13.336 8.138 14.536 1.00 92.69 178 SER A O 1
ATOM 1345 N N . THR A 1 179 ? -11.574 9.450 14.054 1.00 94.00 179 THR A N 1
ATOM 1346 C CA . THR A 1 179 ? -10.671 8.864 15.053 1.00 94.00 179 THR A CA 1
ATOM 1347 C C . THR A 1 179 ? -10.252 9.903 16.082 1.00 94.00 179 THR A C 1
ATOM 1349 O O . THR A 1 179 ? -9.958 11.049 15.745 1.00 94.00 179 THR A O 1
ATOM 1352 N N . VAL A 1 180 ? -10.204 9.495 17.348 1.00 95.25 180 VAL A N 1
ATOM 1353 C CA . VAL A 1 180 ? -9.583 10.257 18.432 1.00 95.25 180 VAL A CA 1
ATOM 1354 C C . VAL A 1 180 ? -8.667 9.341 19.228 1.00 95.25 180 VAL A C 1
ATOM 1356 O O . VAL A 1 180 ? -8.994 8.184 19.478 1.00 95.25 180 VAL A O 1
ATOM 1359 N N . THR A 1 181 ? -7.535 9.885 19.656 1.00 95.31 181 THR A N 1
ATOM 1360 C CA . THR A 1 181 ? -6.636 9.220 20.597 1.00 95.31 181 THR A CA 1
ATOM 1361 C C . THR A 1 181 ? -6.605 10.025 21.882 1.00 95.31 181 THR A C 1
ATOM 1363 O O . THR A 1 181 ? -6.400 11.241 21.851 1.00 95.31 181 THR A O 1
ATOM 1366 N N . PHE A 1 182 ? -6.784 9.362 23.017 1.00 93.81 182 PHE A N 1
ATOM 1367 C CA . PHE A 1 182 ? -6.463 9.933 24.321 1.00 93.81 182 PHE A CA 1
ATOM 1368 C C . PHE A 1 182 ? -5.434 9.059 25.031 1.00 93.81 182 PHE A C 1
ATOM 1370 O O . PHE A 1 182 ? -5.304 7.870 24.751 1.00 93.81 182 PHE A O 1
ATOM 1377 N N . LYS A 1 183 ? -4.642 9.688 25.898 1.00 94.69 183 LYS A N 1
ATOM 1378 C CA . LYS A 1 183 ? -3.509 9.054 26.570 1.00 94.69 183 LYS A CA 1
ATOM 1379 C C . LYS A 1 183 ? -3.818 8.924 28.047 1.00 94.69 183 LYS A C 1
ATOM 1381 O O . LYS A 1 183 ? -4.261 9.892 28.662 1.00 94.69 183 LYS A O 1
ATOM 1386 N N . THR A 1 184 ? -3.543 7.757 28.603 1.00 93.81 184 THR A N 1
ATOM 1387 C CA . THR A 1 184 ? -3.637 7.504 30.037 1.00 93.81 184 THR A CA 1
ATOM 1388 C C . THR A 1 184 ? -2.241 7.335 30.620 1.00 93.81 184 THR A C 1
ATOM 1390 O O . THR A 1 184 ? -1.387 6.670 30.028 1.00 93.81 184 THR A O 1
ATOM 1393 N N . LEU A 1 185 ? -2.016 7.911 31.798 1.00 93.88 185 LEU A N 1
ATOM 1394 C CA . LEU A 1 185 ? -0.759 7.818 32.538 1.00 93.88 185 LEU A CA 1
ATOM 1395 C C . LEU A 1 185 ? -0.984 7.037 33.834 1.00 93.88 185 LEU A C 1
ATOM 1397 O O . LEU A 1 185 ? -2.027 7.172 34.465 1.00 93.88 185 LEU A O 1
ATOM 1401 N N . GLY A 1 186 ? 0.000 6.234 34.243 1.00 90.81 186 GLY A N 1
ATOM 1402 C CA . GLY A 1 186 ? -0.046 5.502 35.517 1.00 90.81 186 GLY A CA 1
ATOM 1403 C C . GLY A 1 186 ? -0.909 4.233 35.525 1.00 90.81 186 GLY A C 1
ATOM 1404 O O . GLY A 1 186 ? -1.013 3.588 36.564 1.00 90.81 186 GLY A O 1
ATOM 1405 N N . ILE A 1 187 ? -1.480 3.843 34.382 1.00 92.69 187 ILE A N 1
ATOM 1406 C CA . ILE A 1 187 ? -2.215 2.588 34.186 1.00 92.69 187 ILE A CA 1
ATOM 1407 C C . ILE A 1 187 ? -1.501 1.728 33.139 1.00 92.69 187 ILE A C 1
ATOM 1409 O O . ILE A 1 187 ? -1.066 2.232 32.105 1.00 92.69 187 ILE A O 1
ATOM 1413 N N . GLY A 1 188 ? -1.348 0.433 33.423 1.00 93.19 188 GLY A N 1
ATOM 1414 C CA . GLY A 1 188 ? -0.809 -0.535 32.465 1.00 93.19 188 GLY A CA 1
ATOM 1415 C C . GLY A 1 188 ? -1.854 -0.950 31.427 1.00 93.19 188 GLY A C 1
ATOM 1416 O O . GLY A 1 188 ? -3.049 -0.926 31.710 1.00 93.19 188 GLY A O 1
ATOM 1417 N N . GLU A 1 189 ? -1.405 -1.371 30.243 1.00 92.88 189 GLU A N 1
ATOM 1418 C CA . GLU A 1 189 ? -2.275 -1.698 29.101 1.00 92.88 189 GLU A CA 1
ATOM 1419 C C . GLU A 1 189 ? -3.354 -2.733 29.442 1.00 92.88 189 GLU A C 1
ATOM 1421 O O . GLU A 1 189 ? -4.530 -2.469 29.218 1.00 92.88 189 GLU A O 1
ATOM 1426 N N . SER A 1 190 ? -2.992 -3.843 30.094 1.00 93.31 190 SER A N 1
ATOM 1427 C CA . SER A 1 190 ? -3.960 -4.884 30.472 1.00 93.31 190 SER A CA 1
ATOM 1428 C C . SER A 1 190 ? -5.047 -4.378 31.424 1.00 93.31 190 SER A C 1
ATOM 1430 O O . SER A 1 190 ? -6.198 -4.793 31.324 1.00 93.31 190 SER A O 1
ATOM 1432 N N . LEU A 1 191 ? -4.701 -3.466 32.341 1.00 94.62 191 LEU A N 1
ATOM 1433 C CA . LEU A 1 191 ? -5.681 -2.875 33.252 1.00 94.62 191 LEU A CA 1
ATOM 1434 C C . LEU A 1 191 ? -6.566 -1.859 32.521 1.00 94.62 191 LEU A C 1
ATOM 1436 O O . LEU A 1 191 ? -7.764 -1.802 32.790 1.00 94.62 191 LEU A O 1
ATOM 1440 N N . ALA A 1 192 ? -6.007 -1.087 31.585 1.00 94.75 192 ALA A N 1
ATOM 1441 C CA . ALA A 1 192 ? -6.782 -0.174 30.751 1.00 94.75 192 ALA A CA 1
ATOM 1442 C C . ALA A 1 192 ? -7.795 -0.938 29.883 1.00 94.75 192 ALA A C 1
ATOM 1444 O O . ALA A 1 192 ? -8.976 -0.597 29.881 1.00 94.75 192 ALA A O 1
ATOM 1445 N N . GLU A 1 193 ? -7.366 -2.011 29.219 1.00 93.69 193 GLU A N 1
ATOM 1446 C CA . GLU A 1 193 ? -8.233 -2.867 28.403 1.00 93.69 193 GLU A CA 1
ATOM 1447 C C . GLU A 1 193 ? -9.328 -3.534 29.252 1.00 93.69 193 GLU A C 1
ATOM 1449 O O . GLU A 1 193 ? -10.512 -3.445 28.920 1.00 93.69 193 GLU A O 1
ATOM 1454 N N . GLN A 1 194 ? -8.963 -4.102 30.409 1.00 95.12 194 GLN A N 1
ATOM 1455 C CA . GLN A 1 194 ? -9.928 -4.677 31.353 1.00 95.12 194 GLN A CA 1
ATOM 1456 C C . GLN A 1 194 ? -10.961 -3.641 31.825 1.00 95.12 194 GLN A C 1
ATOM 1458 O O . GLN A 1 194 ? -12.140 -3.967 31.967 1.00 95.12 194 GLN A O 1
ATOM 1463 N N . THR A 1 195 ? -10.528 -2.401 32.063 1.00 95.81 195 THR A N 1
ATOM 1464 C CA . THR A 1 195 ? -11.395 -1.303 32.514 1.00 95.81 195 THR A CA 1
ATOM 1465 C C . THR A 1 195 ? -12.348 -0.839 31.410 1.00 95.81 195 THR A C 1
ATOM 1467 O O . THR A 1 195 ? -13.514 -0.559 31.682 1.00 95.81 195 THR A O 1
ATOM 1470 N N . LEU A 1 196 ? -11.879 -0.796 30.159 1.00 95.44 196 LEU A N 1
ATOM 1471 C CA . LEU A 1 196 ? -12.703 -0.478 28.988 1.00 95.44 196 LEU A CA 1
ATOM 1472 C C . LEU A 1 196 ? -13.732 -1.580 28.680 1.00 95.44 196 LEU A C 1
ATOM 1474 O O . LEU A 1 196 ? -14.808 -1.287 28.150 1.00 95.44 196 LEU A O 1
ATOM 1478 N N . GLY A 1 197 ? -13.436 -2.833 29.033 1.00 94.81 197 GLY A N 1
ATOM 1479 C CA . GLY A 1 197 ? -14.389 -3.941 29.046 1.00 94.81 197 GLY A CA 1
ATOM 1480 C C . GLY A 1 197 ? -15.125 -4.126 27.716 1.00 94.81 197 GLY A C 1
ATOM 1481 O O . GLY A 1 197 ? -14.520 -4.355 26.674 1.00 94.81 197 GLY A O 1
ATOM 1482 N N . GLY A 1 198 ? -16.455 -4.015 27.730 1.00 92.81 198 GLY A N 1
ATOM 1483 C CA . GLY A 1 198 ? -17.281 -4.216 26.533 1.00 92.81 198 GLY A CA 1
ATOM 1484 C C . GLY A 1 198 ? -17.023 -3.223 25.390 1.00 92.81 198 GLY A C 1
ATOM 1485 O O . GLY A 1 198 ? -17.467 -3.480 24.274 1.00 92.81 198 GLY A O 1
ATOM 1486 N N . LEU A 1 199 ? -16.320 -2.108 25.625 1.00 93.06 199 LEU A N 1
ATOM 1487 C CA . LEU A 1 199 ? -15.953 -1.168 24.560 1.00 93.06 199 LEU A CA 1
ATOM 1488 C C . LEU A 1 199 ? -14.949 -1.761 23.566 1.00 93.06 199 LEU A C 1
ATOM 1490 O O . LEU A 1 199 ? -15.099 -1.538 22.369 1.00 93.06 199 LEU A O 1
ATOM 1494 N N . VAL A 1 200 ? -13.957 -2.529 24.034 1.00 92.88 200 VAL A N 1
ATOM 1495 C CA . VAL A 1 200 ? -12.900 -3.082 23.160 1.00 92.88 200 VAL A CA 1
ATOM 1496 C C . VAL A 1 200 ? -13.373 -4.273 22.324 1.00 92.88 200 VAL A C 1
ATOM 1498 O O . VAL A 1 200 ? -12.755 -4.616 21.324 1.00 92.88 200 VAL A O 1
ATOM 1501 N N . ALA A 1 201 ? -14.502 -4.884 22.694 1.00 90.75 201 ALA A N 1
ATOM 1502 C CA . ALA A 1 201 ? -15.085 -6.019 21.979 1.00 90.75 201 ALA A CA 1
ATOM 1503 C C . ALA A 1 201 ? -16.036 -5.614 20.835 1.00 90.75 201 ALA A C 1
ATOM 1505 O O . ALA A 1 201 ? -16.556 -6.482 20.130 1.00 90.75 201 ALA A O 1
ATOM 1506 N N . GLN A 1 202 ? -16.324 -4.320 20.664 1.00 90.81 202 GLN A N 1
ATOM 1507 C CA . GLN A 1 202 ? -17.267 -3.859 19.647 1.00 90.81 202 GLN A CA 1
ATOM 1508 C C . GLN A 1 202 ? -16.629 -3.847 18.251 1.00 90.81 202 GLN A C 1
ATOM 1510 O O . GLN A 1 202 ? -15.497 -3.394 18.091 1.00 90.81 202 GLN A O 1
ATOM 1515 N N . PRO A 1 203 ? -17.362 -4.276 17.206 1.00 86.50 203 PRO A N 1
ATOM 1516 C CA . PRO A 1 203 ? -16.868 -4.205 15.831 1.00 86.50 203 PRO A CA 1
ATOM 1517 C C . PRO A 1 203 ? -16.881 -2.772 15.270 1.00 86.50 203 PRO A C 1
ATOM 1519 O O . PRO A 1 203 ? -16.190 -2.479 14.297 1.00 86.50 203 PRO A O 1
ATOM 1522 N N . ASN A 1 204 ? -17.705 -1.887 15.838 1.00 91.50 204 ASN A N 1
ATOM 1523 C CA . ASN A 1 204 ? -17.790 -0.472 15.491 1.00 91.50 204 ASN A CA 1
ATOM 1524 C C . ASN A 1 204 ? -18.554 0.279 16.598 1.00 91.50 204 ASN A C 1
ATOM 1526 O O . ASN A 1 204 ? -19.700 -0.093 16.862 1.00 91.50 204 ASN A O 1
ATOM 1530 N N . PRO A 1 205 ? -17.993 1.336 17.206 1.00 93.00 205 PRO A N 1
ATOM 1531 C CA . PRO A 1 205 ? -16.644 1.872 17.002 1.00 93.00 205 PRO A CA 1
ATOM 1532 C C . PRO A 1 205 ? -15.554 0.887 17.444 1.00 93.00 205 PRO A C 1
ATOM 1534 O O . PRO A 1 205 ? -15.768 0.075 18.337 1.00 93.00 205 PRO A O 1
ATOM 1537 N N . ILE A 1 206 ? -14.386 0.967 16.807 1.00 93.31 206 ILE A N 1
ATOM 1538 C CA . ILE A 1 206 ? -13.207 0.184 17.191 1.00 93.31 206 ILE A CA 1
ATOM 1539 C C . ILE A 1 206 ? -12.478 0.940 18.300 1.00 93.31 206 ILE A C 1
ATOM 1541 O O . ILE A 1 206 ? -12.105 2.103 18.112 1.00 93.31 206 ILE A O 1
ATOM 1545 N N . VAL A 1 207 ? -12.259 0.274 19.434 1.00 95.25 207 VAL A N 1
ATOM 1546 C CA . VAL A 1 207 ? -11.476 0.788 20.563 1.00 95.25 207 VAL A CA 1
ATOM 1547 C C . VAL A 1 207 ? -10.258 -0.104 20.758 1.00 95.25 207 VAL A C 1
ATOM 1549 O O . VAL A 1 207 ? -10.404 -1.299 20.991 1.00 95.25 207 VAL A O 1
ATOM 1552 N N . ALA A 1 208 ? -9.064 0.476 20.666 1.00 93.62 208 ALA A N 1
ATOM 1553 C CA . ALA A 1 208 ? -7.801 -0.235 20.835 1.00 93.62 208 ALA A CA 1
ATOM 1554 C C . ALA A 1 208 ? -6.913 0.466 21.866 1.00 93.62 208 ALA A C 1
ATOM 1556 O O . ALA A 1 208 ? -6.861 1.698 21.919 1.00 93.62 208 ALA A O 1
ATOM 1557 N N . THR A 1 209 ? -6.197 -0.322 22.660 1.00 94.56 209 THR A N 1
ATOM 1558 C CA . THR A 1 209 ? -5.169 0.144 23.594 1.00 94.56 209 THR A CA 1
ATOM 1559 C C . THR A 1 209 ? -3.788 -0.196 23.051 1.00 94.56 209 THR A C 1
ATOM 1561 O O . THR A 1 209 ? -3.611 -1.255 22.460 1.00 94.56 209 THR A O 1
ATOM 1564 N N . TYR A 1 210 ? -2.826 0.709 23.234 1.00 92.88 210 TYR A N 1
ATOM 1565 C CA . TYR A 1 210 ? -1.424 0.471 22.896 1.00 92.88 210 TYR A CA 1
ATOM 1566 C C . TYR A 1 210 ? -0.513 1.052 23.973 1.00 92.88 210 TYR A C 1
ATOM 1568 O O . TYR A 1 210 ? -0.545 2.263 24.215 1.00 92.88 210 TYR A O 1
ATOM 1576 N N . ALA A 1 211 ? 0.348 0.232 24.575 1.00 93.50 211 ALA A N 1
ATOM 1577 C CA . ALA A 1 211 ? 1.436 0.740 25.406 1.00 93.50 211 ALA A CA 1
ATOM 1578 C C . ALA A 1 211 ? 2.473 1.505 24.560 1.00 93.50 211 ALA A C 1
ATOM 1580 O O . ALA A 1 211 ? 2.972 1.008 23.544 1.00 93.50 211 ALA A O 1
ATOM 1581 N N . LYS A 1 212 ? 2.803 2.728 24.984 1.00 92.50 212 LYS A N 1
ATOM 1582 C CA . LYS A 1 212 ? 3.852 3.584 24.417 1.00 92.50 212 LYS A CA 1
ATOM 1583 C C . LYS A 1 212 ? 4.717 4.160 25.539 1.00 92.50 212 LYS A C 1
ATOM 1585 O O . LYS A 1 212 ? 4.325 4.152 26.705 1.00 92.50 212 LYS A O 1
ATOM 1590 N N . ASP A 1 213 ? 5.876 4.700 25.168 1.00 91.44 213 ASP A N 1
ATOM 1591 C CA . ASP A 1 213 ? 6.828 5.300 26.114 1.00 91.44 213 ASP A CA 1
ATOM 1592 C C . ASP A 1 213 ? 6.219 6.460 26.926 1.00 91.44 213 ASP A C 1
ATOM 1594 O O . ASP A 1 213 ? 6.674 6.761 28.027 1.00 91.44 213 ASP A O 1
ATOM 1598 N N . ASP A 1 214 ? 5.171 7.103 26.404 1.00 93.19 214 ASP A N 1
ATOM 1599 C CA . ASP A 1 214 ? 4.458 8.223 27.022 1.00 93.19 214 ASP A CA 1
ATOM 1600 C C . ASP A 1 214 ? 3.067 7.846 27.573 1.00 93.19 214 ASP A C 1
ATOM 1602 O O . ASP A 1 214 ? 2.213 8.717 27.755 1.00 93.19 214 ASP A O 1
ATOM 1606 N N . GLY A 1 215 ? 2.839 6.560 27.854 1.00 94.25 215 GLY A N 1
ATOM 1607 C CA . GLY A 1 215 ? 1.617 6.039 28.469 1.00 94.25 215 GLY A CA 1
ATOM 1608 C C . GLY A 1 215 ? 0.838 5.081 27.571 1.00 94.25 215 GLY A C 1
ATOM 1609 O O . GLY A 1 215 ? 1.279 4.700 26.488 1.00 94.25 215 GLY A O 1
ATOM 1610 N N . VAL A 1 216 ? -0.350 4.681 28.021 1.00 96.25 216 VAL A N 1
ATOM 1611 C CA . VAL A 1 216 ? -1.245 3.843 27.212 1.00 96.25 216 VAL A CA 1
ATOM 1612 C C . VAL A 1 216 ? -2.102 4.751 26.339 1.00 96.25 216 VAL A C 1
ATOM 1614 O O . VAL A 1 216 ? -2.777 5.661 26.823 1.00 96.25 216 VAL A O 1
ATOM 1617 N N . HIS A 1 217 ? -2.042 4.539 25.029 1.00 96.56 217 HIS A N 1
ATOM 1618 C CA . HIS A 1 217 ? -2.863 5.253 24.056 1.00 96.56 217 HIS A CA 1
ATOM 1619 C C . HIS A 1 217 ? -4.153 4.472 23.856 1.00 96.56 217 HIS A C 1
ATOM 1621 O O . HIS A 1 217 ? -4.109 3.307 23.470 1.00 96.56 217 HIS A O 1
ATOM 1627 N N . VAL A 1 218 ? -5.290 5.122 24.083 1.00 95.94 218 VAL A N 1
ATOM 1628 C CA . VAL A 1 218 ? -6.611 4.593 23.751 1.00 95.94 218 VAL A CA 1
ATOM 1629 C C . VAL A 1 218 ? -7.063 5.262 22.465 1.00 95.94 218 VAL A C 1
ATOM 1631 O O . VAL A 1 218 ? -7.286 6.477 22.421 1.00 95.94 218 VAL A O 1
ATOM 1634 N N . ILE A 1 219 ? -7.153 4.471 21.404 1.00 95.62 219 ILE A N 1
ATOM 1635 C CA . ILE A 1 219 ? -7.551 4.914 20.073 1.00 95.62 219 ILE A CA 1
ATOM 1636 C C . ILE A 1 219 ? -8.998 4.489 19.858 1.00 95.62 219 ILE A C 1
ATOM 1638 O O . ILE A 1 219 ? -9.313 3.303 19.922 1.00 95.62 219 ILE A O 1
ATOM 1642 N N . VAL A 1 220 ? -9.870 5.456 19.587 1.00 96.00 220 VAL A N 1
ATOM 1643 C CA . VAL A 1 220 ? -11.290 5.233 19.302 1.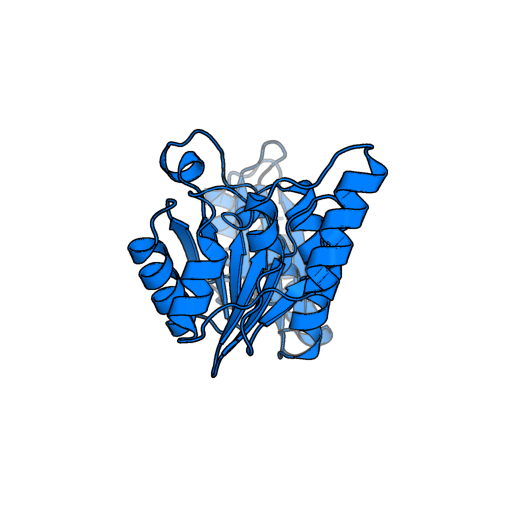00 96.00 220 VAL A CA 1
ATOM 1644 C C . VAL A 1 220 ? -11.570 5.681 17.878 1.00 96.00 220 VAL A C 1
ATOM 1646 O O . VAL A 1 220 ? -11.398 6.858 17.559 1.00 96.00 220 VAL A O 1
ATOM 1649 N N . SER A 1 221 ? -12.012 4.754 17.031 1.00 94.31 221 SER A N 1
ATOM 1650 C CA . SER A 1 221 ? -12.359 5.016 15.631 1.00 94.31 221 SER A CA 1
ATOM 1651 C C . SER A 1 221 ? -13.811 4.642 15.358 1.00 94.31 221 SER A C 1
ATOM 1653 O O . SER A 1 221 ? -14.188 3.476 15.461 1.00 94.31 221 SER A O 1
ATOM 1655 N N . GLY A 1 222 ? -14.628 5.633 15.006 1.00 93.94 222 GLY A N 1
ATOM 1656 C CA . GLY A 1 222 ? -16.000 5.433 14.548 1.00 93.94 222 GLY A CA 1
ATOM 1657 C C . GLY A 1 222 ? -16.072 5.381 13.026 1.00 93.94 222 GLY A C 1
ATOM 1658 O O . GLY A 1 222 ? -15.433 6.189 12.348 1.00 93.94 222 GLY A O 1
ATOM 1659 N N . PHE A 1 223 ? -16.869 4.452 12.496 1.00 91.50 223 PHE A N 1
ATOM 1660 C CA . PHE A 1 223 ? -17.079 4.281 11.058 1.00 91.50 223 PHE A CA 1
ATOM 1661 C C . PHE A 1 223 ? -18.569 4.358 10.714 1.00 91.50 223 PHE A C 1
ATOM 1663 O O . PHE A 1 223 ? -19.360 3.567 11.226 1.00 91.50 223 PHE A O 1
ATOM 1670 N N . GLY A 1 224 ? -18.956 5.245 9.801 1.00 90.38 224 GLY A N 1
ATOM 1671 C CA . GLY A 1 224 ? -20.359 5.480 9.435 1.00 90.38 224 GLY A CA 1
ATOM 1672 C C . GLY A 1 224 ? -20.569 5.659 7.933 1.00 90.38 224 GLY A C 1
ATOM 1673 O O . GLY A 1 224 ? -19.612 5.700 7.157 1.00 90.38 224 GLY A O 1
ATOM 1674 N N . ALA A 1 225 ? -21.826 5.772 7.513 1.00 87.88 225 ALA A N 1
ATOM 1675 C CA . ALA A 1 225 ? -22.184 6.197 6.161 1.00 87.88 225 ALA A CA 1
ATOM 1676 C C . ALA A 1 225 ? -21.969 7.710 5.965 1.00 87.88 225 ALA A C 1
ATOM 1678 O O . ALA A 1 225 ? -21.786 8.167 4.840 1.00 87.88 225 ALA A O 1
ATOM 1679 N N . THR A 1 226 ? -21.976 8.483 7.057 1.00 90.31 226 THR A N 1
ATOM 1680 C CA . THR A 1 226 ? -21.770 9.940 7.056 1.00 90.31 226 THR A CA 1
ATOM 1681 C C . THR A 1 226 ? -20.759 10.363 8.117 1.00 90.31 226 THR A C 1
ATOM 1683 O O . THR A 1 226 ? -20.596 9.683 9.134 1.00 90.31 226 THR A O 1
ATOM 1686 N N . ASP A 1 227 ? -20.118 11.518 7.920 1.00 90.12 227 ASP A N 1
ATOM 1687 C CA . ASP A 1 227 ? -19.177 12.091 8.895 1.00 90.12 227 ASP A CA 1
ATOM 1688 C C . ASP A 1 227 ? -19.833 12.323 10.261 1.00 90.12 227 ASP A C 1
ATOM 1690 O O . ASP A 1 227 ? -19.207 12.115 11.303 1.00 90.12 227 ASP A O 1
ATOM 1694 N N . THR A 1 228 ? -21.113 12.708 10.264 1.00 95.44 228 THR A N 1
ATOM 1695 C CA . THR A 1 228 ? -21.909 12.894 11.481 1.00 95.44 228 THR A CA 1
ATOM 1696 C C . THR A 1 228 ? -22.085 11.582 12.240 1.00 95.44 228 THR A C 1
ATOM 1698 O O . THR A 1 228 ? -21.878 11.550 13.449 1.00 95.44 228 THR A O 1
ATOM 1701 N N . GLU A 1 229 ? -22.416 10.494 11.544 1.00 94.75 229 GLU A N 1
ATOM 1702 C CA . GLU A 1 229 ? -22.574 9.170 12.155 1.00 94.75 229 GLU A CA 1
ATOM 1703 C C . GLU A 1 229 ? -21.242 8.632 12.693 1.00 94.75 229 GLU A C 1
ATOM 1705 O O . GLU A 1 229 ? -21.166 8.214 13.848 1.00 94.75 229 GLU A O 1
ATOM 1710 N N . ALA A 1 230 ? -20.175 8.704 11.889 1.00 94.62 230 ALA A N 1
ATOM 1711 C CA . ALA A 1 230 ? -18.838 8.276 12.299 1.00 94.62 230 ALA A CA 1
ATOM 1712 C C . ALA A 1 230 ? -18.362 9.040 13.547 1.00 94.62 230 ALA A C 1
ATOM 1714 O O . ALA A 1 230 ? -17.831 8.450 14.490 1.00 94.62 230 ALA A O 1
ATOM 1715 N N . THR A 1 231 ? -18.605 10.351 13.577 1.00 96.38 231 THR A N 1
ATOM 1716 C CA . THR A 1 231 ? -18.268 11.222 14.708 1.00 96.38 231 THR A CA 1
ATOM 1717 C C . THR A 1 231 ? -19.106 10.913 15.944 1.00 96.38 231 THR A C 1
ATOM 1719 O O . THR A 1 231 ? -18.548 10.826 17.033 1.00 96.38 231 THR A O 1
ATOM 1722 N N . ALA A 1 232 ? -20.412 10.678 15.795 1.00 97.19 232 ALA A N 1
ATOM 1723 C CA . ALA A 1 232 ? -21.284 10.330 16.914 1.00 97.19 232 ALA A CA 1
ATOM 1724 C C . ALA A 1 232 ? -20.880 8.996 17.569 1.00 97.19 232 ALA A C 1
ATOM 1726 O O . ALA A 1 232 ? -20.803 8.916 18.796 1.00 97.19 232 ALA A O 1
ATOM 1727 N N . LEU A 1 233 ? -20.559 7.974 16.763 1.00 96.88 233 LEU A N 1
ATOM 1728 C CA . LEU A 1 233 ? -20.057 6.685 17.256 1.00 96.88 233 LEU A CA 1
ATOM 1729 C C . LEU A 1 233 ? -18.739 6.854 18.019 1.00 96.88 233 LEU A C 1
ATOM 1731 O O . LEU A 1 233 ? -18.600 6.363 19.141 1.00 96.88 233 LEU A O 1
ATOM 1735 N N . ARG A 1 234 ? -17.789 7.589 17.427 1.00 97.00 234 ARG A N 1
ATOM 1736 C CA . ARG A 1 234 ? -16.505 7.912 18.058 1.00 97.00 234 ARG A CA 1
ATOM 1737 C C . ARG A 1 234 ? -16.708 8.635 19.389 1.00 97.00 234 ARG A C 1
ATOM 1739 O O . ARG A 1 234 ? -16.111 8.237 20.383 1.00 97.00 234 ARG A O 1
ATOM 1746 N N . ASP A 1 235 ? -17.519 9.690 19.414 1.00 97.44 235 ASP A N 1
ATOM 1747 C CA . ASP A 1 235 ? -17.703 10.531 20.601 1.00 97.44 235 ASP A CA 1
ATOM 1748 C C . ASP A 1 235 ? -18.397 9.790 21.734 1.00 97.44 235 ASP A C 1
ATOM 1750 O O . ASP A 1 235 ? -17.974 9.926 22.882 1.00 97.44 235 ASP A O 1
ATOM 1754 N N . GLY A 1 236 ? -19.390 8.954 21.421 1.00 97.06 236 GLY A N 1
ATOM 1755 C CA . GLY A 1 236 ? -20.034 8.090 22.408 1.00 97.06 236 GLY A CA 1
ATOM 1756 C C . GLY A 1 236 ? -19.033 7.154 23.090 1.00 97.06 236 GLY A C 1
ATOM 1757 O O . GLY A 1 236 ? -18.926 7.149 24.317 1.00 97.06 236 GLY A O 1
ATOM 1758 N N . ALA A 1 237 ? -18.241 6.416 22.306 1.00 97.06 237 ALA A N 1
ATOM 1759 C CA . ALA A 1 237 ? -17.242 5.501 22.861 1.00 97.06 237 ALA A CA 1
ATOM 1760 C C . ALA A 1 237 ? -16.075 6.224 23.547 1.00 97.06 237 ALA A C 1
ATOM 1762 O O . ALA A 1 237 ? -15.584 5.753 24.569 1.00 97.06 237 ALA A O 1
ATOM 1763 N N . ALA A 1 238 ? -15.644 7.381 23.039 1.00 97.25 238 ALA A N 1
ATOM 1764 C CA . ALA A 1 238 ? -14.583 8.164 23.664 1.00 97.25 238 ALA A CA 1
ATOM 1765 C C . ALA A 1 238 ? -15.029 8.776 25.000 1.00 97.25 238 ALA A C 1
ATOM 1767 O O . ALA A 1 238 ? -14.245 8.808 25.948 1.00 97.25 238 ALA A O 1
ATOM 1768 N N . ALA A 1 239 ? -16.273 9.255 25.094 1.00 97.06 239 ALA A N 1
ATOM 1769 C CA . ALA A 1 239 ? -16.837 9.754 26.344 1.00 97.06 239 ALA A CA 1
ATOM 1770 C C . ALA A 1 239 ? -16.950 8.636 27.388 1.00 97.06 239 ALA A C 1
ATOM 1772 O O . ALA A 1 239 ? -16.524 8.822 28.528 1.00 97.06 239 ALA A O 1
ATOM 1773 N N . GLU A 1 240 ? -17.449 7.465 26.987 1.00 96.88 240 GLU A N 1
ATOM 1774 C CA . GLU A 1 240 ? -17.550 6.309 27.878 1.00 96.88 240 GLU A CA 1
ATOM 1775 C C . GLU A 1 240 ? -16.171 5.787 28.302 1.00 96.88 240 GLU A C 1
ATOM 1777 O O . GLU A 1 240 ? -15.938 5.550 29.484 1.00 96.88 240 GLU A O 1
ATOM 1782 N N . GLY A 1 241 ? -15.221 5.688 27.369 1.00 96.12 241 GLY A N 1
ATOM 1783 C CA . GLY A 1 241 ? -13.856 5.260 27.669 1.00 96.12 241 GLY A CA 1
ATOM 1784 C C . GLY A 1 241 ? -13.162 6.184 28.671 1.00 96.12 241 GLY A C 1
ATOM 1785 O O . GLY A 1 241 ? -12.565 5.704 29.631 1.00 96.12 241 GLY A O 1
ATOM 1786 N N . ARG A 1 242 ? -13.310 7.507 28.512 1.00 95.56 242 ARG A N 1
ATOM 1787 C CA . ARG A 1 242 ? -12.821 8.490 29.498 1.00 95.56 242 ARG A CA 1
ATOM 1788 C C . ARG A 1 242 ? -13.513 8.335 30.850 1.00 95.56 242 ARG A C 1
ATOM 1790 O O . ARG A 1 242 ? -12.856 8.384 31.877 1.00 95.56 242 ARG A O 1
ATOM 1797 N N . ARG A 1 243 ? -14.829 8.109 30.868 1.00 96.19 243 ARG A N 1
ATOM 1798 C CA . ARG A 1 243 ? -15.576 7.893 32.116 1.00 96.19 243 ARG A CA 1
ATOM 1799 C C . ARG A 1 243 ? -15.089 6.651 32.871 1.00 96.19 243 ARG A C 1
ATOM 1801 O O . ARG A 1 243 ? -15.051 6.674 34.097 1.00 96.19 243 ARG A O 1
ATOM 1808 N N . LEU A 1 244 ? -14.768 5.574 32.154 1.00 95.50 244 LEU A N 1
ATOM 1809 C CA . LEU A 1 244 ? -14.304 4.313 32.737 1.00 95.50 244 LEU A CA 1
ATOM 1810 C C . LEU A 1 244 ? -12.867 4.404 33.262 1.00 95.50 244 LEU A C 1
ATOM 1812 O O . LEU A 1 244 ? -12.575 3.849 34.317 1.00 95.50 244 LEU A O 1
ATOM 1816 N N . LEU A 1 245 ? -11.987 5.097 32.540 1.00 93.75 245 LEU A N 1
ATOM 1817 C CA . LEU A 1 245 ? -10.561 5.183 32.869 1.00 93.75 245 LEU A CA 1
ATOM 1818 C C . LEU A 1 245 ? -10.215 6.286 33.882 1.00 93.75 245 LEU A C 1
ATOM 1820 O O . LEU A 1 245 ? -9.122 6.242 34.448 1.00 93.75 245 LEU A O 1
ATOM 1824 N N . GLY A 1 246 ? -11.146 7.211 34.145 1.00 87.31 246 GLY A N 1
ATOM 1825 C CA . GLY A 1 246 ? -10.943 8.359 35.039 1.00 87.31 246 GLY A CA 1
ATOM 1826 C C . GLY A 1 246 ? -10.102 9.464 34.414 1.00 87.31 246 GLY A C 1
ATOM 1827 O O . GLY A 1 246 ? -9.596 10.287 35.208 1.00 87.31 246 GLY A O 1
#

Solvent-accessible surface area (backbone atoms only — not comparable to full-atom values): 12900 Å² total; per-residue (Å²): 86,37,27,24,39,40,41,39,34,47,49,50,76,70,63,78,43,79,74,58,60,61,58,52,48,51,55,53,33,47,75,52,27,31,44,73,77,48,77,46,81,41,48,64,41,58,68,61,42,30,52,50,52,51,57,36,46,76,73,14,45,30,32,40,35,32,17,29,37,54,52,55,90,60,29,38,46,60,61,22,50,24,62,68,71,74,42,73,67,42,74,37,67,69,50,39,53,49,42,42,48,58,26,47,77,70,79,38,81,65,60,74,56,49,51,66,33,15,49,41,33,93,54,39,45,78,31,76,37,96,84,56,74,40,41,22,40,42,29,64,51,95,80,24,37,39,37,38,28,43,59,52,58,78,52,25,57,50,34,39,66,75,44,49,47,62,52,54,60,74,76,50,77,59,36,23,57,28,75,50,74,51,73,42,74,99,55,56,51,71,58,51,52,61,56,44,43,76,50,53,74,36,91,69,34,37,40,46,75,43,78,49,99,89,28,21,36,40,37,27,35,4,69,21,91,37,62,67,50,2,39,50,42,18,49,53,52,46,52,50,45,46,66,58,76,105

Sequence (246 aa):
MRAHVVSIGSELMQGHLTDTNATYLAQQLVAQGIELVQVTQVGDDQDRLVAALRAAGENADLVICTGGVGPTEDDLTREALAAVAGETPTVDPDLLATIERFFAGRGLAMPERNQKQAWLIPSAEALPNPVGTAPGWFVRLPGTVFVAMPGVPREMFRMWREQALPRIATDLVRRAVSTVTFKTLGIGESLAEQTLGGLVAQPNPIVATYAKDDGVHVIVSGFGATDTEATALRDGAAAEGRRLLG